Protein AF-A0A8H4VW15-F1 (afdb_monomer_lite)

Radius of gyration: 20.62 Å; chains: 1; bounding box: 74×39×42 Å

Sequence (199 aa):
MHEILRRSGGESPLHVFVVLRSYKAGEGYKEFVDLVLSKHWARVERLQLHFAGPIVQKEYRNHILSQLTRPAPSLCICHIEISPQLYPDLWQVTIGLSSPLFGNVTPNLRYLRCERLAIPTDATWLSGLTSFITTESTRFTGAVVETLTVLSNLPRLTYLELAHEMLVGDVVPEASGISSKSACGPPAQPRMSSAQRIC

Structure (mmCIF, N/CA/C/O backbone):
data_AF-A0A8H4VW15-F1
#
_entry.id   AF-A0A8H4VW15-F1
#
loop_
_atom_site.group_PDB
_atom_site.id
_atom_site.type_symbol
_atom_site.label_atom_id
_atom_site.label_alt_id
_atom_site.label_comp_id
_atom_site.label_asym_id
_atom_site.label_entity_id
_atom_site.label_seq_id
_atom_site.pdbx_PDB_ins_code
_atom_site.Cartn_x
_atom_site.Cartn_y
_atom_site.Cartn_z
_atom_site.occupancy
_atom_site.B_iso_or_equiv
_atom_site.auth_seq_id
_atom_site.auth_comp_id
_atom_site.auth_asym_id
_atom_site.auth_atom_id
_atom_site.pdbx_PDB_model_num
ATOM 1 N N . MET A 1 1 ? -17.510 6.177 -13.444 1.00 55.62 1 MET A N 1
ATOM 2 C CA . MET A 1 1 ? -16.963 6.358 -12.076 1.00 55.62 1 MET A CA 1
ATOM 3 C C . MET A 1 1 ? -17.643 7.501 -11.321 1.00 55.62 1 MET A C 1
ATOM 5 O O . MET A 1 1 ? -18.083 7.300 -10.196 1.00 55.62 1 MET A O 1
ATOM 9 N N . HIS A 1 2 ? -17.804 8.666 -11.956 1.00 45.34 2 HIS A N 1
ATOM 10 C CA . HIS A 1 2 ? -18.450 9.852 -11.377 1.00 45.34 2 HIS A CA 1
ATOM 11 C C . HIS A 1 2 ? -19.880 9.624 -10.837 1.00 45.34 2 HIS A C 1
ATOM 13 O O . HIS A 1 2 ? -20.278 10.238 -9.850 1.00 45.34 2 HIS A O 1
ATOM 19 N N . GLU A 1 3 ? -20.648 8.726 -11.461 1.00 43.12 3 GLU A N 1
ATOM 20 C CA . GLU A 1 3 ? -22.020 8.402 -11.049 1.00 43.12 3 GLU A CA 1
ATOM 21 C C . GLU A 1 3 ? -22.084 7.560 -9.762 1.00 43.12 3 GLU A C 1
ATOM 23 O O . GLU A 1 3 ? -22.922 7.817 -8.901 1.00 43.12 3 GLU A O 1
ATOM 28 N N . ILE A 1 4 ? -21.153 6.615 -9.582 1.00 53.34 4 ILE A N 1
ATOM 29 C CA . ILE A 1 4 ? -21.083 5.755 -8.387 1.00 53.34 4 ILE A CA 1
ATOM 30 C C . ILE A 1 4 ? -20.770 6.605 -7.146 1.00 53.34 4 ILE A C 1
ATOM 32 O O . ILE A 1 4 ? -21.417 6.454 -6.114 1.00 53.34 4 ILE A O 1
ATOM 36 N N . LEU A 1 5 ? -19.857 7.574 -7.278 1.00 55.78 5 LEU A N 1
ATOM 37 C CA . LEU A 1 5 ? -19.470 8.484 -6.193 1.00 55.78 5 LEU A CA 1
ATOM 38 C C . LEU A 1 5 ? -20.563 9.501 -5.824 1.00 55.78 5 LEU A C 1
ATOM 40 O O . LEU A 1 5 ? -20.615 9.965 -4.687 1.00 55.78 5 LEU A O 1
ATOM 44 N N . ARG A 1 6 ? -21.451 9.846 -6.768 1.00 54.62 6 ARG A N 1
ATOM 45 C CA . ARG A 1 6 ? -22.603 10.728 -6.513 1.00 54.62 6 ARG A CA 1
ATOM 46 C C . ARG A 1 6 ? -23.726 10.027 -5.750 1.00 54.62 6 ARG A C 1
ATOM 48 O O . ARG A 1 6 ? -24.401 10.679 -4.961 1.00 54.62 6 ARG A O 1
ATOM 55 N N . ARG A 1 7 ? -23.922 8.722 -5.963 1.00 52.31 7 ARG A N 1
ATOM 56 C CA . ARG A 1 7 ? -24.989 7.947 -5.304 1.00 52.31 7 ARG A CA 1
ATOM 57 C C . ARG A 1 7 ? -24.687 7.621 -3.837 1.00 52.31 7 ARG A C 1
ATOM 59 O O . ARG A 1 7 ? -25.615 7.454 -3.060 1.00 52.31 7 ARG A O 1
ATOM 66 N N . SER A 1 8 ? -23.416 7.584 -3.437 1.00 54.31 8 SER A N 1
ATOM 67 C CA . SER A 1 8 ? -22.974 7.198 -2.087 1.00 54.31 8 SER A CA 1
ATOM 68 C C . SER A 1 8 ? -22.930 8.342 -1.057 1.00 54.31 8 SER A C 1
ATOM 70 O O . SER A 1 8 ? -22.118 8.274 -0.141 1.00 54.31 8 SER A O 1
ATOM 72 N N . GLY A 1 9 ? -23.712 9.416 -1.233 1.00 52.34 9 GLY A N 1
ATOM 73 C CA . GLY A 1 9 ? -23.955 10.456 -0.217 1.00 52.34 9 GLY A CA 1
ATOM 74 C C . GLY A 1 9 ? -22.768 10.818 0.691 1.00 52.34 9 GLY A C 1
ATOM 75 O O . GLY A 1 9 ? -22.745 10.416 1.844 1.00 52.34 9 GLY A O 1
ATOM 76 N N . GLY A 1 10 ? -21.786 11.566 0.175 1.00 63.94 10 GLY A N 1
ATOM 77 C CA . GLY A 1 10 ? -20.836 12.392 0.949 1.00 63.94 10 GLY A CA 1
ATOM 78 C C . GLY A 1 10 ? -19.797 11.727 1.870 1.00 63.94 10 GLY A C 1
ATOM 79 O O . GLY A 1 10 ? -18.651 12.175 1.868 1.00 63.94 10 GLY A O 1
ATOM 80 N N . GLU A 1 11 ? -20.134 10.667 2.604 1.00 72.19 11 GLU A N 1
ATOM 81 C CA . GLU A 1 11 ? -19.353 10.215 3.771 1.00 72.19 11 GLU A CA 1
ATOM 82 C C . GLU A 1 11 ? -19.104 8.705 3.831 1.00 72.19 11 GLU A C 1
ATOM 84 O O . GLU A 1 11 ? -18.193 8.275 4.533 1.00 72.19 11 GLU A O 1
ATOM 89 N N . SER A 1 12 ? -19.826 7.884 3.060 1.00 83.25 12 SER A N 1
ATOM 90 C CA . SER A 1 12 ? -19.640 6.428 3.114 1.00 83.25 12 SER A CA 1
ATOM 91 C C . SER A 1 12 ? -18.208 6.002 2.742 1.00 83.25 12 SER A C 1
ATOM 93 O O . SER A 1 12 ? -17.598 6.637 1.868 1.00 83.25 12 SER A O 1
ATOM 95 N N . PRO A 1 13 ? -17.674 4.927 3.350 1.00 85.69 13 PRO A N 1
ATOM 96 C CA . PRO A 1 13 ? -16.386 4.363 2.963 1.00 85.69 13 PRO A CA 1
ATOM 97 C C . PRO A 1 13 ? -16.344 3.996 1.480 1.00 85.69 13 PRO A C 1
ATOM 99 O O . PRO A 1 13 ? -17.345 3.571 0.896 1.00 85.69 13 PRO A O 1
ATOM 102 N N . LEU A 1 14 ? -15.178 4.169 0.859 1.00 86.44 14 LEU A N 1
ATOM 103 C CA . LEU A 1 14 ? -14.968 3.840 -0.546 1.00 86.44 14 LEU A CA 1
ATOM 104 C C . LEU A 1 14 ? -14.160 2.555 -0.690 1.00 86.44 14 LEU A C 1
ATOM 106 O O . LEU A 1 14 ? -13.057 2.422 -0.154 1.00 86.44 14 LEU A O 1
ATOM 110 N N . HIS A 1 15 ? -14.706 1.627 -1.472 1.00 87.88 15 HIS A N 1
ATOM 111 C CA . HIS A 1 15 ? -14.012 0.427 -1.919 1.00 87.88 15 HIS A CA 1
ATOM 112 C C . HIS A 1 15 ? -13.626 0.614 -3.382 1.00 87.88 15 HIS A C 1
ATOM 114 O O . HIS A 1 15 ? -14.482 0.760 -4.254 1.00 87.88 15 HIS A O 1
ATOM 120 N N . VAL A 1 16 ? -12.325 0.644 -3.638 1.00 85.62 16 VAL A N 1
ATOM 121 C CA . VAL A 1 16 ? -11.748 1.035 -4.917 1.00 85.62 16 VAL A CA 1
ATOM 122 C C . VAL A 1 16 ? -10.977 -0.146 -5.487 1.00 85.62 16 VAL A C 1
ATOM 124 O O . VAL A 1 16 ? -9.958 -0.560 -4.938 1.00 85.62 16 VAL A O 1
ATOM 127 N N . PHE A 1 17 ? -11.460 -0.664 -6.612 1.00 84.56 17 PHE A N 1
ATOM 128 C CA . PHE A 1 17 ? -10.748 -1.632 -7.439 1.00 84.56 17 PHE A CA 1
ATOM 129 C C . PHE A 1 17 ? -10.483 -1.007 -8.801 1.00 84.56 17 PHE A C 1
ATOM 131 O O . PHE A 1 17 ? -11.426 -0.627 -9.501 1.00 84.56 17 PHE A O 1
ATOM 138 N N . VAL A 1 18 ? -9.210 -0.880 -9.168 1.00 81.12 18 VAL A N 1
ATOM 139 C CA . VAL A 1 18 ? -8.806 -0.289 -10.441 1.00 81.12 18 VAL A CA 1
ATOM 140 C C . VAL A 1 18 ? -7.723 -1.128 -11.096 1.00 81.12 18 VAL A C 1
ATOM 142 O O . VAL A 1 18 ? -6.661 -1.374 -10.528 1.00 81.12 18 VAL A O 1
ATOM 145 N N . VAL A 1 19 ? -7.995 -1.503 -12.345 1.00 80.62 19 VAL A N 1
ATOM 146 C CA . VAL A 1 19 ? -7.029 -2.136 -13.242 1.00 80.62 19 VAL A CA 1
ATOM 147 C C . VAL A 1 19 ? -6.596 -1.105 -14.273 1.00 80.62 19 VAL A C 1
ATOM 149 O O . VAL A 1 19 ? -7.384 -0.673 -15.115 1.00 80.62 19 VAL A O 1
ATOM 152 N N . LEU A 1 20 ? -5.333 -0.708 -14.210 1.00 73.88 20 LEU A N 1
ATOM 153 C CA . LEU A 1 20 ? -4.721 0.263 -15.104 1.00 73.88 20 LEU A CA 1
ATOM 154 C C . LEU A 1 20 ? -4.008 -0.483 -16.224 1.00 73.88 20 LEU A C 1
ATOM 156 O O . LEU A 1 20 ? -2.959 -1.084 -16.004 1.00 73.88 20 LEU A O 1
ATOM 160 N N . ARG A 1 21 ? -4.583 -0.447 -17.432 1.00 72.12 21 ARG A N 1
ATOM 161 C CA . ARG A 1 21 ? -4.003 -1.083 -18.623 1.00 72.12 21 ARG A CA 1
ATOM 162 C C . ARG A 1 21 ? -3.304 -0.061 -19.518 1.00 72.12 21 ARG A C 1
ATOM 164 O O . ARG A 1 21 ? -3.867 0.975 -19.854 1.00 72.12 21 ARG A O 1
ATOM 171 N N . SER A 1 22 ? -2.088 -0.393 -19.939 1.00 62.12 22 SER A N 1
ATOM 172 C CA . SER A 1 22 ? -1.128 0.493 -20.618 1.00 62.12 22 SER A CA 1
ATOM 173 C C . SER A 1 22 ? -1.505 1.004 -22.022 1.00 62.12 22 SER A C 1
ATOM 175 O O . SER A 1 22 ? -0.843 1.917 -22.508 1.00 62.12 22 SER A O 1
ATOM 177 N N . TYR A 1 23 ? -2.518 0.470 -22.710 1.00 53.84 23 TYR A N 1
ATOM 178 C CA . TYR A 1 23 ? -2.586 0.673 -24.167 1.00 53.84 23 TYR A CA 1
ATOM 179 C C . TYR A 1 23 ? -2.972 2.090 -24.615 1.00 53.84 23 TYR A C 1
ATOM 181 O O . TYR A 1 23 ? -2.483 2.528 -25.651 1.00 53.84 23 TYR A O 1
ATOM 189 N N . LYS A 1 24 ? -3.775 2.824 -23.833 1.00 57.78 24 LYS A N 1
ATOM 190 C CA . LYS A 1 24 ? -4.013 4.273 -23.962 1.00 57.78 24 LYS A CA 1
ATOM 191 C C . LYS A 1 24 ? -4.540 4.771 -22.623 1.00 57.78 24 LYS A C 1
ATOM 193 O O . LYS A 1 24 ? -5.709 4.551 -22.314 1.00 57.78 24 LYS A O 1
ATOM 198 N N . ALA A 1 25 ? -3.706 5.413 -21.813 1.00 57.84 25 ALA A N 1
ATOM 199 C CA . ALA A 1 25 ? -4.214 6.138 -20.655 1.00 57.84 25 ALA A CA 1
ATOM 200 C C . ALA A 1 25 ? -5.043 7.327 -21.166 1.00 57.84 25 ALA A C 1
ATOM 202 O O . ALA A 1 25 ? -4.514 8.379 -21.507 1.00 57.84 25 ALA A O 1
ATOM 203 N N . GLY A 1 26 ? -6.345 7.111 -21.330 1.00 66.50 26 GLY A N 1
ATOM 204 C CA . GLY A 1 26 ? -7.289 8.175 -21.643 1.00 66.50 26 GLY A CA 1
ATOM 205 C C . GLY A 1 26 ? -7.558 9.056 -20.423 1.00 66.50 26 GLY A C 1
ATOM 206 O O . GLY A 1 26 ? -7.094 8.773 -19.316 1.00 66.50 26 GLY A O 1
ATOM 207 N N . GLU A 1 27 ? -8.380 10.085 -20.620 1.00 73.81 27 GLU A N 1
ATOM 208 C CA . GLU A 1 27 ? -8.879 10.993 -19.573 1.00 73.81 27 GLU A CA 1
ATOM 209 C C . GLU A 1 27 ? -9.367 10.259 -18.307 1.00 73.81 27 GLU A C 1
ATOM 211 O O . GLU A 1 27 ? -9.138 10.727 -17.196 1.00 73.81 27 GLU A O 1
ATOM 216 N N . GLY A 1 28 ? -9.916 9.044 -18.442 1.00 76.44 28 GLY A N 1
ATOM 217 C CA . GLY A 1 28 ? -10.387 8.237 -17.310 1.00 76.44 28 GLY A CA 1
ATOM 218 C C . GLY A 1 28 ? -9.325 7.911 -16.248 1.00 76.44 28 GLY A C 1
ATOM 219 O O . GLY A 1 28 ? -9.669 7.762 -15.077 1.00 76.44 28 GLY A O 1
ATOM 220 N N . TYR A 1 29 ? -8.038 7.839 -16.610 1.00 80.44 29 TYR A N 1
ATOM 221 C CA . TYR A 1 29 ? -6.959 7.707 -15.623 1.00 80.44 29 TYR A CA 1
ATOM 222 C C . TYR A 1 29 ? -6.815 8.983 -14.784 1.00 80.44 29 TYR A C 1
ATOM 224 O O . TYR A 1 29 ? -6.729 8.907 -13.558 1.00 80.44 29 TYR A O 1
ATOM 232 N N . LYS A 1 30 ? -6.776 10.150 -15.441 1.00 80.94 30 LYS A N 1
ATOM 233 C CA . LYS A 1 30 ? -6.609 11.435 -14.753 1.00 80.94 30 LYS A CA 1
ATOM 234 C C . LYS A 1 30 ? -7.799 11.678 -13.843 1.00 80.94 30 LYS A C 1
ATOM 236 O O . LYS A 1 30 ? -7.610 11.927 -12.662 1.00 80.94 30 LYS A O 1
ATOM 241 N N . GLU A 1 31 ? -9.007 11.442 -14.352 1.00 82.88 31 GLU A N 1
ATOM 242 C CA . GLU A 1 31 ? -10.223 11.481 -13.545 1.00 82.88 31 GLU A CA 1
ATOM 243 C C . GLU A 1 31 ? -10.144 10.544 -12.337 1.00 82.88 31 GLU A C 1
ATOM 245 O O . GLU A 1 31 ? -10.575 10.920 -11.251 1.00 82.88 31 GLU A O 1
ATOM 250 N N . PHE A 1 32 ? -9.586 9.337 -12.484 1.00 85.75 32 PHE A N 1
ATOM 251 C CA . PHE A 1 32 ? -9.408 8.438 -11.347 1.00 85.75 32 PHE A CA 1
ATOM 252 C C . PHE A 1 32 ? -8.490 9.025 -10.277 1.00 85.75 32 PHE A C 1
ATOM 254 O O . PHE A 1 32 ? -8.858 9.068 -9.100 1.00 85.75 32 PHE A O 1
ATOM 261 N N . VAL A 1 33 ? -7.310 9.490 -10.676 1.00 85.25 33 VAL A N 1
ATOM 262 C CA . VAL A 1 33 ? -6.331 10.031 -9.732 1.00 85.25 33 VAL A CA 1
ATOM 263 C C . VAL A 1 33 ? -6.832 11.326 -9.097 1.00 85.25 33 VAL A C 1
ATOM 265 O O . VAL A 1 33 ? -6.771 11.474 -7.877 1.00 85.25 33 VAL A O 1
ATOM 268 N N . ASP A 1 34 ? -7.403 12.229 -9.885 1.00 86.19 34 ASP A N 1
ATOM 269 C CA . ASP A 1 34 ? -7.876 13.531 -9.417 1.00 86.19 34 ASP A CA 1
ATOM 270 C C . ASP A 1 34 ? -9.119 13.387 -8.528 1.00 86.19 34 ASP A C 1
ATOM 272 O O . ASP A 1 34 ? -9.246 14.035 -7.485 1.00 86.19 34 ASP A O 1
ATOM 276 N N . LEU A 1 35 ? -10.042 12.492 -8.883 1.00 86.50 35 LEU A N 1
ATOM 277 C CA . LEU A 1 35 ? -11.280 12.334 -8.132 1.00 86.50 35 LEU A CA 1
ATOM 278 C C . LEU A 1 35 ? -11.111 11.402 -6.932 1.00 86.50 35 LEU A C 1
ATOM 280 O O . LEU A 1 35 ? -11.482 11.759 -5.818 1.00 86.50 35 LEU A O 1
ATOM 284 N N . VAL A 1 36 ? -10.570 10.200 -7.120 1.00 87.56 36 VAL A N 1
ATOM 285 C CA . VAL A 1 36 ? -10.528 9.201 -6.042 1.00 87.56 36 VAL A CA 1
ATOM 286 C C . VAL A 1 36 ? -9.290 9.382 -5.182 1.00 87.56 36 VAL A C 1
ATOM 288 O O . VAL A 1 36 ? -9.426 9.583 -3.976 1.00 87.56 36 VAL A O 1
ATOM 291 N N . LEU A 1 37 ? -8.100 9.354 -5.786 1.00 87.38 37 LEU A N 1
ATOM 292 C CA . LEU A 1 37 ? -6.846 9.394 -5.027 1.00 87.38 37 LEU A CA 1
ATOM 293 C C . LEU A 1 37 ? -6.483 10.790 -4.512 1.00 87.38 37 LEU A C 1
ATOM 295 O O . LEU A 1 37 ? -5.703 10.892 -3.573 1.00 87.38 37 LEU A O 1
ATOM 299 N N . SER A 1 38 ? -7.046 11.857 -5.084 1.00 87.56 38 SER A N 1
ATOM 300 C CA . SER A 1 38 ? -6.774 13.222 -4.622 1.00 87.56 38 SER A CA 1
ATOM 301 C C . SER A 1 38 ? -7.916 13.784 -3.781 1.00 87.56 38 SER A C 1
ATOM 303 O O . SER A 1 38 ? -7.674 14.258 -2.673 1.00 87.56 38 SER A O 1
ATOM 305 N N . LYS A 1 39 ? -9.166 13.727 -4.264 1.00 89.69 39 LYS A N 1
ATOM 306 C CA . LYS A 1 39 ? -10.312 14.339 -3.565 1.00 89.69 39 LYS A CA 1
ATOM 307 C C . LYS A 1 39 ? -10.950 13.440 -2.504 1.00 89.69 39 LYS A C 1
ATOM 309 O O . LYS A 1 39 ? -11.458 13.953 -1.510 1.00 89.69 39 LYS A O 1
ATOM 314 N N . HIS A 1 40 ? -10.939 12.121 -2.690 1.00 90.62 40 HIS A N 1
ATOM 315 C CA . HIS A 1 40 ? -11.637 11.188 -1.797 1.00 90.62 40 HIS A CA 1
ATOM 316 C C . HIS A 1 40 ? -10.718 10.243 -1.014 1.00 90.62 40 HIS A C 1
ATOM 318 O O . HIS A 1 40 ? -11.212 9.351 -0.327 1.00 90.62 40 HIS A O 1
ATOM 324 N N . TRP A 1 41 ? -9.404 10.473 -1.050 1.00 91.94 41 TRP A N 1
ATOM 325 C CA . TRP A 1 41 ? -8.390 9.604 -0.450 1.00 91.94 41 TRP A CA 1
ATOM 326 C C . TRP A 1 41 ? -8.646 9.252 1.012 1.00 91.94 41 TRP A C 1
ATOM 328 O O . TRP A 1 41 ? -8.598 8.086 1.392 1.00 91.94 41 TRP A O 1
ATOM 338 N N . ALA A 1 42 ? -9.014 10.251 1.816 1.00 92.06 42 ALA A N 1
ATOM 339 C CA . ALA A 1 42 ? -9.256 10.075 3.243 1.00 92.06 42 ALA A CA 1
ATOM 340 C C . ALA A 1 42 ? -10.393 9.090 3.565 1.00 92.06 42 ALA A C 1
ATOM 342 O O . ALA A 1 42 ? -10.450 8.611 4.687 1.00 92.06 42 ALA A O 1
ATOM 343 N N . ARG A 1 43 ? -11.276 8.786 2.602 1.00 92.19 43 ARG A N 1
ATOM 344 C CA . ARG A 1 43 ? -12.417 7.865 2.748 1.00 92.19 43 ARG A CA 1
ATOM 345 C C . ARG A 1 43 ? -12.172 6.489 2.127 1.00 92.19 43 ARG A C 1
ATOM 347 O O . ARG A 1 43 ? -13.051 5.631 2.200 1.00 92.19 43 ARG A O 1
ATOM 354 N N . VAL A 1 44 ? -11.037 6.282 1.460 1.00 93.00 44 VAL A N 1
ATOM 355 C CA . VAL A 1 44 ? -10.722 4.997 0.829 1.00 93.00 44 VAL A CA 1
ATOM 356 C C . VAL A 1 44 ? -10.394 3.987 1.919 1.00 93.00 44 VAL A C 1
ATOM 358 O O . VAL A 1 44 ? -9.400 4.127 2.621 1.00 93.00 44 VAL A O 1
ATOM 361 N N . GLU A 1 45 ? -11.237 2.966 2.050 1.00 95.12 45 GLU A N 1
ATOM 362 C CA . GLU A 1 45 ? -11.059 1.880 3.018 1.00 95.12 45 GLU A CA 1
ATOM 363 C C . GLU A 1 45 ? -10.348 0.684 2.386 1.00 95.12 45 GLU A C 1
ATOM 365 O O . GLU A 1 45 ? -9.525 0.012 3.013 1.00 95.12 45 GLU A O 1
ATOM 370 N N . ARG A 1 46 ? -10.649 0.421 1.113 1.00 94.88 46 ARG A N 1
ATOM 371 C CA . ARG A 1 46 ? -10.062 -0.682 0.356 1.00 94.88 46 ARG A CA 1
ATOM 372 C C . ARG A 1 46 ? -9.525 -0.150 -0.951 1.00 94.88 46 ARG A C 1
ATOM 374 O O . ARG A 1 46 ? -10.287 0.409 -1.738 1.00 94.88 46 ARG A O 1
ATOM 381 N N . LEU A 1 47 ? -8.238 -0.354 -1.178 1.00 93.88 47 LEU A N 1
ATOM 382 C CA . LEU A 1 47 ? -7.569 0.014 -2.409 1.00 93.88 47 LEU A CA 1
ATOM 383 C C . LEU A 1 47 ? -6.964 -1.229 -3.044 1.00 93.88 47 LEU A C 1
ATOM 385 O O . LEU A 1 47 ? -6.155 -1.917 -2.429 1.00 93.88 47 LEU A O 1
ATOM 389 N N . GLN A 1 48 ? -7.336 -1.489 -4.289 1.00 92.00 48 GLN A N 1
ATOM 390 C CA . GLN A 1 48 ? -6.706 -2.496 -5.124 1.00 92.00 48 GLN A CA 1
ATOM 391 C C . GLN A 1 48 ? -6.278 -1.833 -6.431 1.00 92.00 48 GLN A C 1
ATOM 393 O O . GLN A 1 48 ? -7.119 -1.383 -7.212 1.00 92.00 48 GLN A O 1
ATOM 398 N N . LEU A 1 49 ? -4.966 -1.735 -6.626 1.00 88.44 49 LEU A N 1
ATOM 399 C CA . LEU A 1 49 ? -4.333 -1.171 -7.807 1.00 88.44 49 LEU A CA 1
ATOM 400 C C . LEU A 1 49 ? -3.604 -2.278 -8.549 1.00 88.44 49 LEU A C 1
ATOM 402 O O . LEU A 1 49 ? -2.675 -2.880 -8.016 1.00 88.44 49 LEU A O 1
ATOM 406 N N . HIS A 1 50 ? -4.010 -2.501 -9.792 1.00 86.00 50 HIS A N 1
ATOM 407 C CA . HIS A 1 50 ? -3.348 -3.443 -10.679 1.00 86.00 50 HIS A CA 1
ATOM 408 C C . HIS A 1 50 ? -2.772 -2.705 -11.877 1.00 86.00 50 HIS A C 1
ATOM 410 O O . HIS A 1 50 ? -3.515 -2.176 -12.706 1.00 86.00 50 HIS A O 1
ATOM 416 N N . PHE A 1 51 ? -1.450 -2.643 -11.964 1.00 80.44 51 PHE A N 1
ATOM 417 C CA . PHE A 1 51 ? -0.742 -2.045 -13.087 1.00 80.44 51 PHE A CA 1
ATOM 418 C C . PHE A 1 51 ? -0.435 -3.139 -14.105 1.00 80.44 51 PHE A C 1
ATOM 420 O O . PHE A 1 51 ? 0.408 -3.998 -13.869 1.00 80.44 51 PHE A O 1
ATOM 427 N N . ALA A 1 52 ? -1.127 -3.112 -15.241 1.00 77.19 52 ALA A N 1
ATOM 428 C CA . ALA A 1 52 ? -0.991 -4.111 -16.288 1.00 77.19 52 ALA A CA 1
ATOM 429 C C . ALA A 1 52 ? -0.483 -3.481 -17.594 1.00 77.19 52 ALA A C 1
ATOM 431 O O . ALA A 1 52 ? -1.122 -2.618 -18.206 1.00 77.19 52 ALA A O 1
ATOM 432 N N . GLY A 1 53 ? 0.651 -3.981 -18.073 1.00 70.69 53 GLY A N 1
ATOM 433 C CA . GLY A 1 53 ? 1.168 -3.683 -19.403 1.00 70.69 53 GLY A CA 1
ATOM 434 C C . GLY A 1 53 ? 2.377 -2.743 -19.430 1.00 70.69 53 GLY A C 1
ATOM 435 O O . GLY A 1 53 ? 2.801 -2.212 -18.407 1.00 70.69 53 GLY A O 1
ATOM 436 N N . PRO A 1 54 ? 2.957 -2.570 -20.625 1.00 59.38 54 PRO A N 1
ATOM 437 C CA . PRO A 1 54 ? 4.371 -2.239 -20.790 1.00 59.38 54 PRO A CA 1
ATOM 438 C C . PRO A 1 54 ? 4.736 -0.790 -20.475 1.00 59.38 54 PRO A C 1
ATOM 440 O O . PRO A 1 54 ? 5.891 -0.478 -20.207 1.00 59.38 54 PRO A O 1
ATOM 443 N N . ILE A 1 55 ? 3.756 0.105 -20.541 1.00 58.34 55 ILE A N 1
ATOM 444 C CA . ILE A 1 55 ? 3.933 1.543 -20.403 1.00 58.34 55 ILE A CA 1
ATOM 445 C C . ILE A 1 55 ? 2.697 2.079 -19.683 1.00 58.34 55 ILE A C 1
ATOM 447 O O . ILE A 1 55 ? 1.884 2.816 -20.243 1.00 58.34 55 ILE A O 1
ATOM 451 N N . VAL A 1 56 ? 2.524 1.742 -18.405 1.00 60.91 56 VAL A N 1
ATOM 452 C CA . VAL A 1 56 ? 1.966 2.789 -17.543 1.00 60.91 56 VAL A CA 1
ATOM 453 C C . VAL A 1 56 ? 3.032 3.872 -17.589 1.00 60.91 56 VAL A C 1
ATOM 455 O O . VAL A 1 56 ? 4.115 3.664 -17.043 1.00 60.91 56 VAL A O 1
ATOM 458 N N . GLN A 1 57 ? 2.794 4.941 -18.365 1.00 65.56 57 GLN A N 1
ATOM 459 C CA . GLN A 1 57 ? 3.800 5.986 -18.559 1.00 65.56 57 GLN A CA 1
ATOM 460 C C . GLN A 1 57 ? 4.374 6.341 -17.192 1.00 65.56 57 GLN A C 1
ATOM 462 O O . GLN A 1 57 ? 3.629 6.468 -16.217 1.00 65.56 57 GLN A O 1
ATOM 467 N N . LYS A 1 58 ? 5.703 6.441 -17.112 1.00 72.25 58 LYS A N 1
ATOM 468 C CA . LYS A 1 58 ? 6.434 6.729 -15.871 1.00 72.25 58 LYS A CA 1
ATOM 469 C C . LYS A 1 58 ? 5.772 7.864 -15.082 1.00 72.25 58 LYS A C 1
ATOM 471 O O . LYS A 1 58 ? 5.693 7.794 -13.862 1.00 72.25 58 LYS A O 1
ATOM 476 N N . GLU A 1 59 ? 5.241 8.853 -15.792 1.00 72.94 59 GLU A N 1
ATOM 477 C CA . GLU A 1 59 ? 4.455 9.971 -15.270 1.00 72.94 59 GLU A CA 1
ATOM 478 C C . GLU A 1 59 ? 3.192 9.537 -14.513 1.00 72.94 59 GLU A C 1
ATOM 480 O O . GLU A 1 59 ? 2.992 9.969 -13.383 1.00 72.94 59 GLU A O 1
ATOM 485 N N . TYR A 1 60 ? 2.371 8.643 -15.069 1.00 76.94 60 TYR A N 1
ATOM 486 C CA . TYR A 1 60 ? 1.177 8.115 -14.400 1.00 76.94 60 TYR A CA 1
ATOM 487 C C . TYR A 1 60 ? 1.527 7.297 -13.168 1.00 76.94 60 TYR A C 1
ATOM 489 O O . TYR A 1 60 ? 0.953 7.475 -12.096 1.00 76.94 60 TYR A O 1
ATOM 497 N N . ARG A 1 61 ? 2.525 6.424 -13.300 1.00 76.44 61 ARG A N 1
ATOM 498 C CA . ARG A 1 61 ? 3.019 5.655 -12.163 1.00 76.44 61 ARG A CA 1
ATOM 499 C C . ARG A 1 61 ? 3.443 6.607 -11.045 1.00 76.44 61 ARG A C 1
ATOM 501 O O . ARG A 1 61 ? 2.951 6.496 -9.931 1.00 76.44 61 ARG A O 1
ATOM 508 N N . ASN A 1 62 ? 4.285 7.587 -11.359 1.00 78.75 62 ASN A N 1
ATOM 509 C CA . ASN A 1 62 ? 4.761 8.572 -10.392 1.00 78.75 62 ASN A CA 1
ATOM 510 C C . ASN A 1 62 ? 3.622 9.416 -9.805 1.00 78.75 62 ASN A C 1
ATOM 512 O O . ASN A 1 62 ? 3.670 9.731 -8.621 1.00 78.75 62 ASN A O 1
ATOM 516 N N . HIS A 1 63 ? 2.598 9.747 -10.594 1.00 84.00 63 HIS A N 1
ATOM 517 C CA . HIS A 1 63 ? 1.450 10.507 -10.113 1.00 84.00 63 HIS A CA 1
ATOM 518 C C . HIS A 1 63 ? 0.580 9.684 -9.148 1.00 84.00 63 HIS A C 1
ATOM 520 O O . HIS A 1 63 ? 0.203 10.192 -8.101 1.00 84.00 63 HIS A O 1
ATOM 526 N N . ILE A 1 64 ? 0.313 8.401 -9.409 1.00 84.31 64 ILE A N 1
ATOM 527 C CA . ILE A 1 64 ? -0.368 7.558 -8.408 1.00 84.31 64 ILE A CA 1
ATOM 528 C C . ILE A 1 64 ? 0.479 7.433 -7.148 1.00 84.31 64 ILE A C 1
ATOM 530 O O . ILE A 1 64 ? -0.024 7.613 -6.043 1.00 84.31 64 ILE A O 1
ATOM 534 N N . LEU A 1 65 ? 1.768 7.144 -7.309 1.00 83.12 65 LEU A N 1
ATOM 535 C CA . LEU A 1 65 ? 2.673 6.962 -6.180 1.00 83.12 65 LEU A CA 1
ATOM 536 C C . LEU A 1 65 ? 2.773 8.225 -5.321 1.00 83.12 65 LEU A C 1
ATOM 538 O O . LEU A 1 65 ? 2.814 8.109 -4.102 1.00 83.12 65 LEU A O 1
ATOM 542 N N . SER A 1 66 ? 2.748 9.417 -5.924 1.00 85.50 66 SER A N 1
ATOM 543 C CA . SER A 1 66 ? 2.732 10.673 -5.170 1.00 85.50 66 SER A CA 1
ATOM 544 C C . SER A 1 66 ? 1.422 10.900 -4.414 1.00 85.50 66 SER A C 1
ATOM 546 O O . SER A 1 66 ? 1.433 11.567 -3.385 1.00 85.50 66 SER A O 1
ATOM 548 N N . GLN A 1 67 ? 0.299 10.324 -4.857 1.00 88.00 67 GLN A N 1
ATOM 549 C CA . GLN A 1 67 ? -0.921 10.312 -4.045 1.00 88.00 67 GLN A CA 1
ATOM 550 C C . GLN A 1 67 ? -0.825 9.300 -2.899 1.00 88.00 67 GLN A C 1
ATOM 552 O O . GLN A 1 67 ? -1.295 9.575 -1.796 1.00 88.00 67 GLN A O 1
ATOM 557 N N . LEU A 1 68 ? -0.167 8.156 -3.118 1.00 88.69 68 LEU A N 1
ATOM 558 C CA . LEU A 1 68 ? 0.014 7.132 -2.086 1.00 88.69 68 LEU A CA 1
ATOM 559 C C . LEU A 1 68 ? 0.911 7.578 -0.927 1.00 88.69 68 LEU A C 1
ATOM 561 O O . LEU A 1 68 ? 0.894 6.920 0.105 1.00 88.69 68 LEU A O 1
ATOM 565 N N . THR A 1 69 ? 1.668 8.673 -1.041 1.00 90.06 69 THR A N 1
ATOM 566 C CA . THR A 1 69 ? 2.449 9.237 0.078 1.00 90.06 69 THR A CA 1
ATOM 567 C C . THR A 1 69 ? 1.618 10.130 1.004 1.00 90.06 69 THR A C 1
ATOM 569 O O . THR A 1 69 ? 2.131 10.622 2.007 1.00 90.06 69 THR A O 1
ATOM 572 N N . ARG A 1 70 ? 0.333 10.353 0.704 1.00 92.12 70 ARG A N 1
ATOM 573 C CA . ARG A 1 70 ? -0.569 11.172 1.528 1.00 92.12 70 ARG A CA 1
ATOM 574 C C . ARG A 1 70 ? -1.194 10.334 2.655 1.00 92.12 70 ARG A C 1
ATOM 576 O O . ARG A 1 70 ? -1.459 9.150 2.436 1.00 92.12 70 ARG A O 1
ATOM 583 N N . PRO A 1 71 ? -1.509 10.935 3.820 1.00 94.25 71 PRO A N 1
ATOM 584 C CA . PRO A 1 71 ? -2.248 10.281 4.904 1.00 94.25 71 PRO A CA 1
ATOM 585 C C . PRO A 1 71 ? -3.500 9.548 4.420 1.00 94.25 71 PRO A C 1
ATOM 587 O O . PRO A 1 71 ? -4.335 10.152 3.748 1.00 94.25 71 PRO A O 1
ATOM 590 N N . ALA A 1 72 ? -3.652 8.275 4.787 1.00 94.31 72 ALA A N 1
ATOM 591 C CA . ALA A 1 72 ? -4.792 7.438 4.404 1.00 94.31 72 ALA A CA 1
ATOM 592 C C . ALA A 1 72 ? -5.522 6.915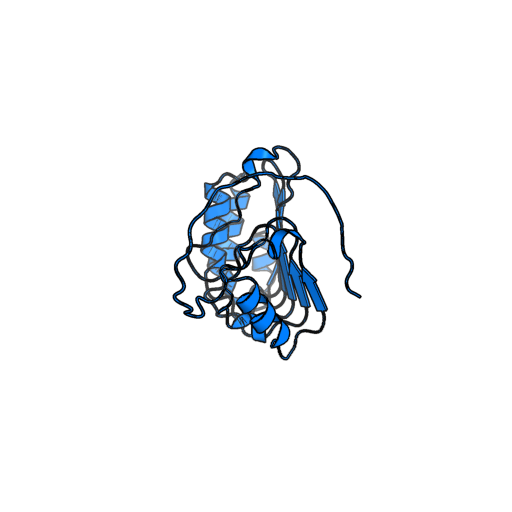 5.659 1.00 94.31 72 ALA A C 1
ATOM 594 O O . ALA A 1 72 ? -5.490 5.721 5.960 1.00 94.31 72 ALA A O 1
ATOM 595 N N . PRO A 1 73 ? -6.174 7.799 6.439 1.00 94.75 73 PRO A N 1
ATOM 596 C CA . PRO A 1 73 ? -6.672 7.471 7.776 1.00 94.75 73 PRO A CA 1
ATOM 597 C C . PRO A 1 73 ? -7.702 6.334 7.803 1.00 94.75 73 PRO A C 1
ATOM 599 O O . PRO A 1 73 ? -7.740 5.570 8.767 1.00 94.75 73 PRO A O 1
ATOM 602 N N . SER A 1 74 ? -8.515 6.188 6.755 1.00 95.38 74 SER A N 1
ATOM 603 C CA . SER A 1 74 ? -9.536 5.136 6.660 1.00 95.38 74 SER A CA 1
ATOM 604 C C . SER A 1 74 ? -9.059 3.847 5.993 1.00 95.38 74 SER A C 1
ATOM 606 O O . SER A 1 74 ? -9.811 2.879 5.993 1.00 95.38 74 SER A O 1
ATOM 608 N N . LEU A 1 75 ? -7.847 3.801 5.434 1.00 96.62 75 LEU A N 1
ATOM 609 C CA . LEU A 1 75 ? -7.392 2.655 4.649 1.00 96.62 75 LEU A CA 1
ATOM 610 C C . LEU A 1 75 ? -7.169 1.431 5.545 1.00 96.62 75 LEU A C 1
ATOM 612 O O . LEU A 1 75 ? -6.338 1.459 6.450 1.00 96.62 75 LEU A O 1
ATOM 616 N N . CYS A 1 76 ? -7.888 0.349 5.253 1.00 96.62 76 CYS A N 1
ATOM 617 C CA . CYS A 1 76 ? -7.842 -0.925 5.973 1.00 96.62 76 CYS A CA 1
ATOM 618 C C . CYS A 1 76 ? -7.153 -2.028 5.164 1.00 96.62 76 CYS A C 1
ATOM 620 O O . CYS A 1 76 ? -6.433 -2.861 5.723 1.00 96.62 76 CYS A O 1
ATOM 622 N N . ILE A 1 77 ? -7.386 -2.041 3.848 1.00 96.25 77 ILE A N 1
ATOM 623 C CA . ILE A 1 77 ? -6.883 -3.057 2.920 1.00 96.25 77 ILE A CA 1
ATOM 624 C C . ILE A 1 77 ? -6.217 -2.352 1.747 1.00 96.25 77 ILE A C 1
ATOM 626 O O . ILE A 1 77 ? -6.863 -1.579 1.039 1.00 96.25 77 ILE A O 1
ATOM 630 N N . CYS A 1 78 ? -4.948 -2.668 1.506 1.00 95.38 78 CYS A N 1
ATOM 631 C CA . CYS A 1 78 ? -4.228 -2.198 0.335 1.00 95.38 78 CYS A CA 1
ATOM 632 C C . CYS A 1 78 ? -3.622 -3.373 -0.432 1.00 95.38 78 CYS A C 1
ATOM 634 O O . CYS A 1 78 ? -2.912 -4.200 0.139 1.00 95.38 78 CYS A O 1
ATOM 636 N N . HIS A 1 79 ? -3.912 -3.437 -1.726 1.00 94.00 79 HIS A N 1
ATOM 637 C CA . HIS A 1 79 ? -3.310 -4.367 -2.664 1.00 94.00 79 HIS A CA 1
ATOM 638 C C . HIS A 1 79 ? -2.729 -3.573 -3.835 1.00 94.00 79 HIS A C 1
ATOM 640 O O . HIS A 1 79 ? -3.460 -2.870 -4.531 1.00 94.00 79 HIS A O 1
ATOM 646 N N . ILE A 1 80 ? -1.421 -3.671 -4.038 1.00 90.06 80 ILE A N 1
ATOM 647 C CA . ILE A 1 80 ? -0.709 -3.040 -5.148 1.00 90.06 80 ILE A CA 1
ATOM 648 C C . ILE A 1 80 ? 0.032 -4.138 -5.908 1.00 90.06 80 ILE A C 1
ATOM 650 O O . ILE A 1 80 ? 0.974 -4.718 -5.379 1.00 90.06 80 ILE A O 1
ATOM 654 N N . GLU A 1 81 ? -0.399 -4.411 -7.133 1.00 86.62 81 GLU A N 1
ATOM 655 C CA . GLU A 1 81 ? 0.173 -5.442 -8.004 1.00 86.62 81 GLU A CA 1
ATOM 656 C C . GLU A 1 81 ? 0.651 -4.812 -9.313 1.00 86.62 81 GLU A C 1
ATOM 658 O O . GLU A 1 81 ? -0.029 -3.955 -9.890 1.00 86.62 81 GLU A O 1
ATOM 663 N N . ILE A 1 82 ? 1.821 -5.230 -9.792 1.00 80.81 82 ILE A N 1
ATOM 664 C CA . ILE A 1 82 ? 2.495 -4.656 -10.953 1.00 80.81 82 ILE A CA 1
ATOM 665 C C . ILE A 1 82 ? 2.866 -5.792 -11.913 1.00 80.81 82 ILE A C 1
ATOM 667 O O . ILE A 1 82 ? 3.972 -6.308 -11.900 1.00 80.81 82 ILE A O 1
ATOM 671 N N . SER A 1 83 ? 1.946 -6.164 -12.806 1.00 76.38 83 SER A N 1
ATOM 672 C CA . SER A 1 83 ? 2.138 -7.329 -13.672 1.00 76.38 83 SER A CA 1
ATOM 673 C C . SER A 1 83 ? 3.266 -7.145 -14.707 1.00 76.38 83 SER A C 1
ATOM 675 O O . SER A 1 83 ? 3.162 -6.268 -15.573 1.00 76.38 83 SER A O 1
ATOM 677 N N . PRO A 1 84 ? 4.266 -8.046 -14.743 1.00 62.44 84 PRO A N 1
ATOM 678 C CA . PRO A 1 84 ? 5.503 -7.878 -15.518 1.00 62.44 84 PRO A CA 1
ATOM 679 C C . PRO A 1 84 ? 5.408 -8.240 -17.014 1.00 62.44 84 PRO A C 1
ATOM 681 O O . PRO A 1 84 ? 6.426 -8.420 -17.678 1.00 62.44 84 PRO A O 1
ATOM 684 N N . GLN A 1 85 ? 4.207 -8.368 -17.585 1.00 60.00 85 GLN A N 1
ATOM 685 C CA . GLN A 1 85 ? 3.958 -9.303 -18.695 1.00 60.00 85 GLN A CA 1
ATOM 686 C C . GLN A 1 85 ? 4.723 -9.105 -20.023 1.00 60.00 85 GLN A C 1
ATOM 688 O O . GLN A 1 85 ? 4.591 -9.978 -20.875 1.00 60.00 85 GLN A O 1
ATOM 693 N N . LEU A 1 86 ? 5.493 -8.033 -20.269 1.00 55.41 86 LEU A N 1
ATOM 694 C CA . LEU A 1 86 ? 6.022 -7.793 -21.627 1.00 55.41 86 LEU A CA 1
ATOM 695 C C . LEU A 1 86 ? 7.480 -7.303 -21.785 1.00 55.41 86 LEU A C 1
ATOM 697 O O . LEU A 1 86 ? 7.948 -7.335 -22.917 1.00 55.41 86 LEU A O 1
ATOM 701 N N . TYR A 1 87 ? 8.229 -6.899 -20.741 1.00 57.16 87 TYR A N 1
ATOM 702 C CA . TYR A 1 87 ? 9.590 -6.320 -20.938 1.00 57.16 87 TYR A CA 1
ATOM 703 C C . TYR A 1 87 ? 10.554 -6.479 -19.742 1.00 57.16 87 TYR A C 1
ATOM 705 O O . TYR A 1 87 ? 10.774 -5.491 -19.043 1.00 57.16 87 TYR A O 1
ATOM 713 N N . PRO A 1 88 ? 11.142 -7.665 -19.491 1.00 58.50 88 PRO A N 1
ATOM 714 C CA . PRO A 1 88 ? 11.911 -7.996 -18.275 1.00 58.50 88 PRO A CA 1
ATOM 715 C C . PRO A 1 88 ? 12.950 -6.945 -17.829 1.00 58.50 88 PRO A C 1
ATOM 717 O O . PRO A 1 88 ? 13.107 -6.722 -16.630 1.00 58.50 88 PRO A O 1
ATOM 720 N N . ASP A 1 89 ? 13.575 -6.227 -18.764 1.00 57.91 89 ASP A N 1
ATOM 721 C CA . ASP A 1 89 ? 14.652 -5.264 -18.482 1.00 57.91 89 ASP A CA 1
ATOM 722 C C . ASP A 1 89 ? 14.185 -3.958 -17.809 1.00 57.91 89 ASP A C 1
ATOM 724 O O . ASP A 1 89 ? 14.965 -3.294 -17.128 1.00 57.91 89 ASP A O 1
ATOM 728 N N . LEU A 1 90 ? 12.909 -3.576 -17.955 1.00 54.81 90 LEU A N 1
ATOM 729 C CA . LEU A 1 90 ? 12.355 -2.362 -17.332 1.00 54.81 90 LEU A CA 1
ATOM 730 C C . LEU A 1 90 ? 11.778 -2.609 -15.927 1.00 54.81 90 LEU A C 1
ATOM 732 O O . LEU A 1 90 ? 11.455 -1.646 -15.225 1.00 54.81 90 LEU A O 1
ATOM 736 N N . TRP A 1 91 ? 11.655 -3.872 -15.497 1.00 54.81 91 TRP A N 1
ATOM 737 C CA . TRP A 1 91 ? 10.950 -4.232 -14.258 1.00 54.81 91 TRP A CA 1
ATOM 738 C C . TRP A 1 91 ? 11.854 -4.368 -13.033 1.00 54.81 91 TRP A C 1
ATOM 740 O O . TRP A 1 91 ? 11.335 -4.332 -11.923 1.00 54.81 91 TRP A O 1
ATOM 750 N N . GLN A 1 92 ? 13.186 -4.409 -13.172 1.00 54.56 92 GLN A N 1
ATOM 751 C CA . GLN A 1 92 ? 14.100 -4.446 -12.010 1.00 54.56 92 GLN A CA 1
ATOM 752 C C . GLN A 1 92 ? 14.058 -3.181 -11.131 1.00 54.56 92 GLN A C 1
ATOM 754 O O . GLN A 1 92 ? 14.710 -3.106 -10.091 1.00 54.56 92 GLN A O 1
ATOM 759 N N . VAL A 1 93 ? 13.295 -2.161 -11.525 1.00 58.72 93 VAL A N 1
ATOM 760 C CA . VAL A 1 93 ? 13.166 -0.929 -10.755 1.00 58.72 93 VAL A CA 1
ATOM 761 C C . VAL A 1 93 ? 12.163 -1.141 -9.624 1.00 58.72 93 VAL A C 1
ATOM 763 O O . VAL A 1 93 ? 10.961 -0.934 -9.808 1.00 58.72 93 VAL A O 1
ATOM 766 N N . THR A 1 94 ? 12.659 -1.474 -8.428 1.00 61.97 94 THR A N 1
ATOM 767 C CA . THR A 1 94 ? 11.900 -1.202 -7.203 1.00 61.97 94 THR A CA 1
ATOM 768 C C . THR A 1 94 ? 11.530 0.275 -7.210 1.00 61.97 94 THR A C 1
ATOM 770 O O . THR A 1 94 ? 12.378 1.160 -7.374 1.00 61.97 94 THR A O 1
ATOM 773 N N . ILE A 1 95 ? 10.250 0.554 -7.017 1.00 67.81 95 ILE A N 1
ATOM 774 C CA . ILE A 1 95 ? 9.758 1.912 -6.914 1.00 67.81 95 ILE A CA 1
ATOM 775 C C . ILE A 1 95 ? 10.209 2.474 -5.563 1.00 67.81 95 ILE A C 1
ATOM 777 O O . ILE A 1 95 ? 9.616 2.203 -4.519 1.00 67.81 95 ILE A O 1
ATOM 781 N N . GLY A 1 96 ? 11.285 3.259 -5.595 1.00 61.62 96 GLY A N 1
ATOM 782 C CA . GLY A 1 96 ? 11.684 4.108 -4.481 1.00 61.62 96 GLY A CA 1
ATOM 783 C C . GLY A 1 96 ? 10.697 5.260 -4.346 1.00 61.62 96 GLY A C 1
ATOM 784 O O . GLY A 1 96 ? 10.609 6.109 -5.233 1.00 61.62 96 GLY A O 1
ATOM 785 N N . LEU A 1 97 ? 9.943 5.281 -3.252 1.00 64.94 97 LEU A N 1
ATOM 786 C CA . LEU A 1 97 ? 9.144 6.443 -2.887 1.00 64.94 97 LEU A CA 1
ATOM 787 C C . LEU A 1 97 ? 10.071 7.488 -2.262 1.00 64.94 97 LEU A C 1
ATOM 789 O O . LEU A 1 97 ? 10.895 7.164 -1.412 1.00 64.94 97 LEU A O 1
ATOM 793 N N . SER A 1 98 ? 9.927 8.752 -2.657 1.00 62.25 98 SER A N 1
ATOM 794 C CA . SER A 1 98 ? 10.647 9.874 -2.034 1.00 62.25 98 SER A CA 1
ATOM 795 C C . SER A 1 98 ? 10.117 10.227 -0.638 1.00 62.25 98 SER A C 1
ATOM 797 O O . SER A 1 98 ? 10.642 11.117 0.024 1.00 62.25 98 SER A O 1
ATOM 799 N N . SER A 1 99 ? 9.023 9.599 -0.209 1.00 71.31 99 SER A N 1
ATOM 800 C CA . SER A 1 99 ? 8.324 9.864 1.049 1.00 71.31 99 SER A CA 1
ATOM 801 C C . SER A 1 99 ? 7.668 8.576 1.548 1.00 71.31 99 SER A C 1
ATOM 803 O O . SER A 1 99 ? 7.381 7.698 0.729 1.00 71.31 99 SER A O 1
ATOM 805 N N . PRO A 1 100 ? 7.416 8.435 2.861 1.00 81.12 100 PRO A N 1
ATOM 806 C CA . PRO A 1 100 ? 6.836 7.215 3.402 1.00 81.12 100 PRO A CA 1
ATOM 807 C C . PRO A 1 100 ? 5.455 6.954 2.802 1.00 81.12 100 PRO A C 1
ATOM 809 O O . PRO A 1 100 ? 4.644 7.868 2.609 1.00 81.12 100 PRO A O 1
ATOM 812 N N . LEU A 1 101 ? 5.186 5.680 2.527 1.00 87.25 101 LEU A N 1
ATOM 813 C CA . LEU A 1 101 ? 3.878 5.236 2.073 1.00 87.25 101 LEU A CA 1
ATOM 814 C C . LEU A 1 101 ? 2.814 5.647 3.104 1.00 87.25 101 LEU A C 1
ATOM 816 O O . LEU A 1 101 ? 3.005 5.534 4.318 1.00 87.25 101 LEU A O 1
ATOM 820 N N . PHE A 1 102 ? 1.708 6.166 2.590 1.00 90.12 102 PHE A N 1
ATOM 821 C CA . PHE A 1 102 ? 0.561 6.691 3.321 1.00 90.12 102 PHE A CA 1
ATOM 822 C C . PHE A 1 102 ? 0.869 7.837 4.288 1.00 90.12 102 PHE A C 1
ATOM 824 O O . PHE A 1 102 ? 0.151 8.031 5.269 1.00 90.12 102 PHE A O 1
ATOM 831 N N . GLY A 1 103 ? 1.968 8.566 4.073 1.00 86.00 103 GLY A N 1
ATOM 832 C CA . GLY A 1 103 ? 2.410 9.634 4.971 1.00 86.00 103 GLY A CA 1
ATOM 833 C C . GLY A 1 103 ? 2.685 9.135 6.389 1.00 86.00 103 GLY A C 1
ATOM 834 O O . GLY A 1 103 ? 2.691 9.927 7.323 1.00 86.00 103 GLY A O 1
ATOM 835 N N . ASN A 1 104 ? 2.855 7.818 6.550 1.00 86.88 104 ASN A N 1
ATOM 836 C CA . ASN A 1 104 ? 2.902 7.126 7.831 1.00 86.88 104 ASN A CA 1
ATOM 837 C C . ASN A 1 104 ? 1.642 7.285 8.714 1.00 86.88 104 ASN A C 1
ATOM 839 O O . ASN A 1 104 ? 1.702 7.122 9.931 1.00 86.88 104 ASN A O 1
ATOM 843 N N . VAL A 1 105 ? 0.491 7.614 8.117 1.00 89.81 105 VAL A N 1
ATOM 844 C CA . VAL A 1 105 ? -0.782 7.842 8.818 1.00 89.81 105 VAL A CA 1
ATOM 845 C C . VAL A 1 105 ? -1.858 6.925 8.236 1.00 89.81 105 VAL A C 1
ATOM 847 O O . VAL A 1 105 ? -2.661 7.316 7.388 1.00 89.81 105 VAL A O 1
ATOM 850 N N . THR A 1 106 ? -1.860 5.685 8.725 1.00 93.25 106 THR A N 1
ATOM 851 C CA . THR A 1 106 ? -2.784 4.600 8.345 1.00 93.25 106 THR A CA 1
ATOM 852 C C . THR A 1 106 ? -3.142 3.731 9.559 1.00 93.25 106 THR A C 1
ATOM 854 O O . THR A 1 106 ? -2.830 2.540 9.604 1.00 93.25 106 THR A O 1
ATOM 857 N N . PRO A 1 107 ? -3.809 4.291 10.586 1.00 94.56 107 PRO A N 1
ATOM 858 C CA . PRO A 1 107 ? -4.072 3.585 11.847 1.00 94.56 107 PRO A CA 1
ATOM 859 C C . PRO A 1 107 ? -4.958 2.339 11.676 1.00 94.56 107 PRO A C 1
ATOM 861 O O . PRO A 1 107 ? -4.932 1.416 12.499 1.00 94.56 107 PRO A O 1
ATOM 864 N N . ASN A 1 108 ? -5.740 2.299 10.597 1.00 96.25 108 ASN A N 1
ATOM 865 C CA . ASN A 1 108 ? -6.691 1.234 10.315 1.00 96.25 108 ASN A CA 1
ATOM 866 C C . ASN A 1 108 ? -6.145 0.146 9.390 1.00 96.25 108 ASN A C 1
ATOM 868 O O . ASN A 1 108 ? -6.814 -0.868 9.225 1.00 96.25 108 ASN A O 1
ATOM 872 N N . LEU A 1 109 ? -4.935 0.297 8.843 1.00 96.88 109 LEU A N 1
ATOM 873 C CA . LEU A 1 109 ? -4.389 -0.676 7.902 1.00 96.88 109 LEU A CA 1
ATOM 874 C C . LEU A 1 109 ? -4.155 -2.012 8.615 1.00 96.88 109 LEU A C 1
ATOM 876 O O . LEU A 1 109 ? -3.472 -2.078 9.639 1.00 96.88 109 LEU A O 1
ATOM 880 N N . ARG A 1 110 ? -4.770 -3.076 8.093 1.00 97.44 110 ARG A N 1
ATOM 881 C CA . ARG A 1 110 ? -4.672 -4.447 8.624 1.00 97.44 110 ARG A CA 1
ATOM 882 C C . ARG A 1 110 ? -4.114 -5.424 7.606 1.00 97.44 110 ARG A C 1
ATOM 884 O O . ARG A 1 110 ? -3.490 -6.406 8.008 1.00 97.44 110 ARG A O 1
ATOM 891 N N . TYR A 1 111 ? -4.335 -5.158 6.324 1.00 97.56 111 TYR A N 1
ATOM 892 C CA . TYR A 1 111 ? -3.878 -5.997 5.228 1.00 97.56 111 TYR A CA 1
ATOM 893 C C . TYR A 1 111 ? -3.091 -5.159 4.227 1.00 97.56 111 TYR A C 1
ATOM 895 O O . TYR A 1 111 ? -3.618 -4.185 3.680 1.00 97.56 111 TYR A O 1
ATOM 903 N N . LEU A 1 112 ? -1.859 -5.580 3.955 1.00 95.19 112 LEU A N 1
ATOM 904 C CA . LEU A 1 112 ? -1.050 -5.039 2.873 1.00 95.19 112 LEU A CA 1
ATOM 905 C C . LEU A 1 112 ? -0.524 -6.184 2.009 1.00 95.19 112 LEU A C 1
ATOM 907 O O . LEU A 1 112 ? 0.182 -7.066 2.497 1.00 95.19 112 LEU A O 1
ATOM 911 N N . ARG A 1 113 ? -0.841 -6.126 0.718 1.00 94.06 113 ARG A N 1
ATOM 912 C CA . ARG A 1 113 ? -0.179 -6.904 -0.324 1.00 94.06 113 ARG A CA 1
ATOM 913 C C . ARG A 1 113 ? 0.462 -5.948 -1.310 1.00 94.06 113 ARG A C 1
ATOM 915 O O . ARG A 1 113 ? -0.219 -5.076 -1.848 1.00 94.06 113 ARG A O 1
ATOM 922 N N . CYS A 1 114 ? 1.752 -6.099 -1.551 1.00 89.88 114 CYS A N 1
ATOM 923 C CA . CYS A 1 114 ? 2.458 -5.239 -2.485 1.00 89.88 114 CYS A CA 1
ATOM 924 C C . CYS A 1 114 ? 3.485 -5.991 -3.324 1.00 89.88 114 CYS A C 1
ATOM 926 O O . CYS A 1 114 ? 4.039 -7.016 -2.921 1.00 89.88 114 CYS A O 1
ATOM 928 N N . GLU A 1 115 ? 3.751 -5.421 -4.488 1.00 86.56 115 GLU A N 1
ATOM 929 C CA . GLU A 1 115 ? 4.759 -5.861 -5.437 1.00 86.56 115 GLU A CA 1
ATOM 930 C C . GLU A 1 115 ? 5.650 -4.668 -5.807 1.00 86.56 115 GLU A C 1
ATOM 932 O O . GLU A 1 115 ? 5.149 -3.552 -5.981 1.00 86.56 115 GLU A O 1
ATOM 937 N N . ARG A 1 116 ? 6.966 -4.885 -5.943 1.00 80.00 116 ARG A N 1
ATOM 938 C CA . ARG A 1 116 ? 7.933 -3.887 -6.446 1.00 80.00 116 ARG A CA 1
ATOM 939 C C . ARG A 1 116 ? 7.955 -2.542 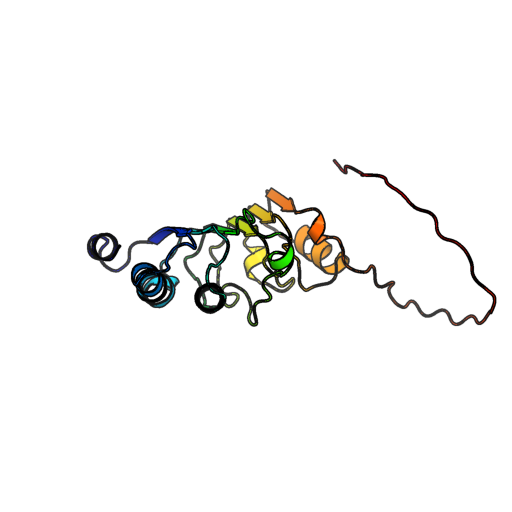-5.695 1.00 80.00 116 ARG A C 1
ATOM 941 O O . ARG A 1 116 ? 8.348 -1.523 -6.271 1.00 80.00 116 ARG A O 1
ATOM 948 N N . LEU A 1 117 ? 7.585 -2.509 -4.411 1.00 82.19 117 LEU A N 1
ATOM 949 C CA . LEU A 1 117 ? 7.666 -1.305 -3.566 1.00 82.19 117 LEU A CA 1
ATOM 950 C C . LEU A 1 117 ? 8.897 -1.315 -2.650 1.00 82.19 117 LEU A C 1
ATOM 952 O O . LEU A 1 117 ? 9.339 -2.365 -2.188 1.00 82.19 117 LEU A O 1
ATOM 956 N N . ALA A 1 118 ? 9.436 -0.126 -2.369 1.00 83.00 118 ALA A N 1
ATOM 957 C CA . ALA A 1 118 ? 10.392 0.076 -1.284 1.00 83.00 118 ALA A CA 1
ATOM 958 C C . ALA A 1 118 ? 9.633 0.371 0.018 1.00 83.00 118 ALA A C 1
ATOM 960 O O . ALA A 1 118 ? 8.901 1.360 0.092 1.00 83.00 118 ALA A O 1
ATOM 961 N N . ILE A 1 119 ? 9.798 -0.480 1.029 1.00 85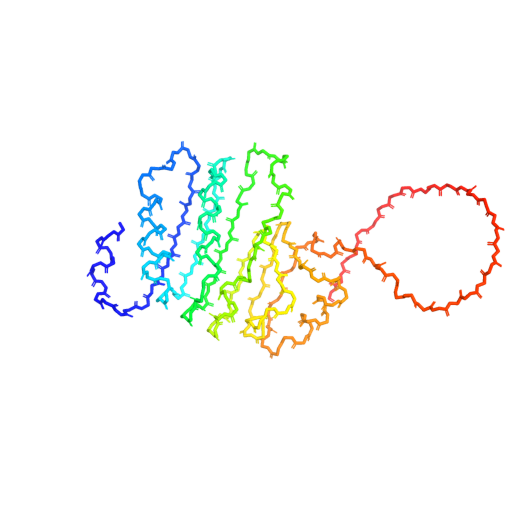.69 119 ILE A N 1
ATOM 962 C CA . ILE A 1 119 ? 9.088 -0.372 2.306 1.00 85.69 119 ILE A CA 1
ATOM 963 C C . ILE A 1 119 ? 10.045 0.149 3.386 1.00 85.69 119 ILE A C 1
ATOM 965 O O . ILE A 1 119 ? 11.087 -0.471 3.613 1.00 85.69 119 ILE A O 1
ATOM 969 N N . PRO A 1 120 ? 9.716 1.262 4.064 1.00 85.81 120 PRO A N 1
ATOM 970 C CA . PRO A 1 120 ? 10.492 1.724 5.207 1.00 85.81 120 PRO A CA 1
ATOM 971 C C . PRO A 1 120 ? 10.389 0.747 6.382 1.00 85.81 120 PRO A C 1
ATOM 973 O O . PRO A 1 120 ? 9.287 0.315 6.723 1.00 85.81 120 PRO A O 1
ATOM 976 N N . THR A 1 121 ? 11.511 0.421 7.027 1.00 86.50 121 THR A N 1
ATOM 977 C CA . THR A 1 121 ? 11.534 -0.375 8.271 1.00 86.50 121 THR A CA 1
ATOM 978 C C . THR A 1 121 ? 10.971 0.394 9.469 1.00 86.50 121 THR A C 1
ATOM 980 O O . THR A 1 121 ? 10.463 -0.215 10.404 1.00 86.50 121 THR A O 1
ATOM 983 N N . ASP A 1 122 ? 10.981 1.727 9.418 1.00 87.31 122 ASP A N 1
ATOM 984 C CA . ASP A 1 122 ? 10.467 2.643 10.443 1.00 87.31 122 ASP A CA 1
ATOM 985 C C . ASP A 1 122 ? 8.994 3.051 10.229 1.00 87.31 122 ASP A C 1
ATOM 987 O O . ASP A 1 122 ? 8.467 3.944 10.903 1.00 87.31 122 ASP A O 1
ATOM 991 N N . ALA A 1 123 ? 8.292 2.401 9.296 1.00 88.50 123 ALA A N 1
ATOM 992 C CA . ALA A 1 123 ? 6.898 2.707 9.022 1.00 88.50 123 ALA A CA 1
ATOM 993 C C . ALA A 1 123 ? 6.000 2.307 10.210 1.00 88.50 123 ALA A C 1
ATOM 995 O O . ALA A 1 123 ? 5.857 1.133 10.554 1.00 88.50 123 ALA A O 1
ATOM 996 N N . THR A 1 124 ? 5.331 3.281 10.828 1.00 90.12 124 THR A N 1
ATOM 997 C CA . THR A 1 124 ? 4.525 3.093 12.045 1.00 90.12 124 THR A CA 1
ATOM 998 C C . THR A 1 124 ? 3.314 2.202 11.794 1.00 90.12 124 THR A C 1
ATOM 1000 O O . THR A 1 124 ? 2.887 1.462 12.684 1.00 90.12 124 THR A O 1
ATOM 1003 N N . TRP A 1 125 ? 2.780 2.216 10.571 1.00 92.62 125 TRP A N 1
ATOM 1004 C CA . TRP A 1 125 ? 1.644 1.385 10.182 1.00 92.62 125 TRP A CA 1
ATOM 1005 C C . TRP A 1 125 ? 1.957 -0.110 10.117 1.00 92.62 125 TRP A C 1
ATOM 1007 O O . TRP A 1 125 ? 1.017 -0.902 10.168 1.00 92.62 125 TRP A O 1
ATOM 1017 N N . LEU A 1 126 ? 3.233 -0.522 10.080 1.00 92.50 126 LEU A N 1
ATOM 1018 C CA . LEU A 1 126 ? 3.611 -1.939 10.164 1.00 92.50 126 LEU A CA 1
ATOM 1019 C C . LEU A 1 126 ? 3.082 -2.576 11.456 1.00 92.50 126 LEU A C 1
ATOM 1021 O O . LEU A 1 126 ? 2.554 -3.684 11.425 1.00 92.50 126 LEU A O 1
ATOM 1025 N N . SER A 1 127 ? 3.130 -1.844 12.576 1.00 93.06 127 SER A N 1
ATOM 1026 C CA . SER A 1 127 ? 2.644 -2.311 13.888 1.00 93.06 127 SER A CA 1
ATOM 1027 C C . SER A 1 127 ? 1.141 -2.626 13.919 1.00 93.06 127 SER A C 1
ATOM 1029 O O . SER A 1 127 ? 0.670 -3.388 14.767 1.00 93.06 127 SER A O 1
ATOM 1031 N N . GLY A 1 128 ? 0.379 -2.040 12.991 1.00 94.44 128 GLY A N 1
ATOM 1032 C CA . GLY A 1 128 ? -1.056 -2.249 12.851 1.00 94.44 128 GLY A CA 1
ATOM 1033 C C . GLY A 1 128 ? -1.429 -3.450 11.984 1.00 94.44 128 GLY A C 1
ATOM 1034 O O . GLY A 1 128 ? -2.593 -3.856 12.024 1.00 94.44 128 GLY A O 1
ATOM 1035 N N . LEU A 1 129 ? -0.488 -4.013 11.217 1.00 96.62 129 LEU A N 1
ATOM 1036 C CA . LEU A 1 129 ? -0.769 -5.078 10.259 1.00 96.62 129 LEU A CA 1
ATOM 1037 C C . LEU A 1 129 ? -1.098 -6.402 10.945 1.00 96.62 129 LEU A C 1
ATOM 1039 O O . LEU A 1 129 ? -0.484 -6.803 11.928 1.00 96.62 129 LEU A O 1
ATOM 1043 N N . THR A 1 130 ? -2.063 -7.095 10.351 1.00 97.75 130 THR A N 1
ATOM 1044 C CA . THR A 1 130 ? -2.429 -8.478 10.685 1.00 97.75 130 THR A CA 1
ATOM 1045 C C . THR A 1 130 ? -1.967 -9.448 9.608 1.00 97.75 130 THR A C 1
ATOM 1047 O O . THR A 1 130 ? -1.554 -10.559 9.911 1.00 97.75 130 THR A O 1
ATOM 1050 N N . SER A 1 131 ? -1.967 -9.005 8.351 1.00 97.38 131 SER A N 1
ATOM 1051 C CA . SER A 1 131 ? -1.507 -9.782 7.209 1.00 97.38 131 SER A CA 1
ATOM 1052 C C . SER A 1 131 ? -0.620 -8.916 6.334 1.00 97.38 131 SER A C 1
ATOM 1054 O O . SER A 1 131 ? -1.027 -7.826 5.915 1.00 97.38 131 SER A O 1
ATOM 1056 N N . PHE A 1 132 ? 0.565 -9.425 6.023 1.00 94.75 132 PHE A N 1
ATOM 1057 C CA . PHE A 1 132 ? 1.531 -8.740 5.184 1.00 94.75 132 PHE A CA 1
ATOM 1058 C C . PHE A 1 132 ? 2.109 -9.692 4.139 1.00 94.75 132 PHE A C 1
ATOM 1060 O O . PHE A 1 132 ? 2.634 -10.752 4.472 1.00 94.75 132 PHE A O 1
ATOM 1067 N N . ILE A 1 133 ? 1.962 -9.319 2.869 1.00 93.88 133 ILE A N 1
ATOM 1068 C CA . ILE A 1 133 ? 2.354 -10.135 1.722 1.00 93.88 133 ILE A CA 1
ATOM 1069 C C . ILE A 1 133 ? 3.211 -9.283 0.802 1.00 93.88 133 ILE A C 1
ATOM 1071 O O . ILE A 1 133 ? 2.744 -8.273 0.266 1.00 93.88 133 ILE A O 1
ATOM 1075 N N . THR A 1 134 ? 4.444 -9.709 0.574 1.00 89.06 134 THR A N 1
ATOM 1076 C CA . THR A 1 134 ? 5.283 -9.139 -0.473 1.00 89.06 134 THR A CA 1
ATOM 1077 C C . THR A 1 134 ? 5.472 -10.139 -1.596 1.00 89.06 134 THR A C 1
ATOM 1079 O O . THR A 1 134 ? 5.639 -11.337 -1.389 1.00 89.06 134 THR A O 1
ATOM 1082 N N . THR A 1 135 ? 5.429 -9.620 -2.812 1.00 83.19 135 THR A N 1
ATOM 1083 C CA . THR A 1 135 ? 5.715 -10.362 -4.043 1.00 83.19 135 THR A CA 1
ATOM 1084 C C . THR A 1 135 ? 6.849 -9.6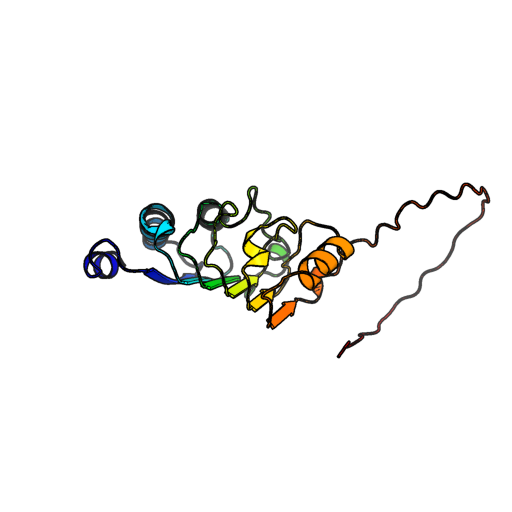60 -4.793 1.00 83.19 135 THR A C 1
ATOM 1086 O O . THR A 1 135 ? 7.313 -8.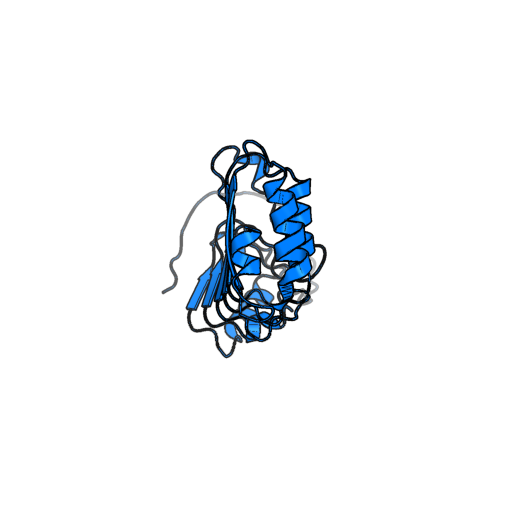612 -4.336 1.00 83.19 135 THR A O 1
ATOM 1089 N N . GLU A 1 136 ? 7.341 -10.290 -5.864 1.00 77.25 136 GLU A N 1
ATOM 1090 C CA . GLU A 1 136 ? 8.419 -9.870 -6.783 1.00 77.25 136 GLU A CA 1
ATOM 1091 C C . GLU A 1 136 ? 9.069 -8.496 -6.519 1.00 77.25 136 GLU A C 1
ATOM 1093 O O . GLU A 1 136 ? 8.407 -7.456 -6.522 1.00 77.25 136 GLU A O 1
ATOM 1098 N N . SER A 1 137 ? 10.395 -8.475 -6.334 1.00 77.94 137 SER A N 1
ATOM 1099 C CA . SER A 1 137 ? 11.234 -7.265 -6.260 1.00 77.94 137 SER A CA 1
ATOM 1100 C C . SER A 1 137 ? 10.767 -6.143 -5.300 1.00 77.94 137 SER A C 1
ATOM 1102 O O . SER A 1 137 ? 11.190 -4.985 -5.428 1.00 77.94 137 SER A O 1
ATOM 1104 N N . THR A 1 138 ? 9.903 -6.460 -4.327 1.00 82.06 138 THR A N 1
ATOM 1105 C CA . THR A 1 138 ? 9.674 -5.634 -3.131 1.00 82.06 138 THR A CA 1
ATOM 1106 C C . THR A 1 138 ? 10.927 -5.695 -2.264 1.00 82.06 138 THR A C 1
ATOM 1108 O O . THR A 1 138 ? 11.535 -6.754 -2.139 1.00 82.06 138 THR A O 1
ATOM 1111 N N . ARG A 1 139 ? 11.328 -4.579 -1.657 1.00 82.00 139 ARG A N 1
ATOM 1112 C CA . ARG A 1 139 ? 12.474 -4.555 -0.736 1.00 82.00 139 ARG A CA 1
ATOM 1113 C C . ARG A 1 139 ? 12.205 -3.639 0.440 1.00 82.00 139 ARG A C 1
ATOM 1115 O O . ARG A 1 139 ? 11.518 -2.627 0.294 1.00 82.00 139 ARG A O 1
ATOM 1122 N N . PHE A 1 140 ? 12.799 -3.956 1.577 1.00 82.50 140 PHE A N 1
ATOM 1123 C CA . PHE A 1 140 ? 12.888 -3.009 2.677 1.00 82.50 140 PHE A CA 1
ATOM 1124 C C . PHE A 1 140 ? 14.041 -2.029 2.445 1.00 82.50 140 PHE A C 1
ATOM 1126 O O . PHE A 1 140 ? 15.011 -2.353 1.762 1.00 82.50 140 PHE A O 1
ATOM 1133 N N . THR A 1 141 ? 13.920 -0.803 2.955 1.00 83.06 141 THR A N 1
ATOM 1134 C CA . THR A 1 141 ? 15.005 0.191 2.874 1.00 83.06 141 THR A CA 1
ATOM 1135 C C . THR A 1 141 ? 16.075 -0.013 3.943 1.00 83.06 141 THR A C 1
ATOM 1137 O O . THR A 1 141 ? 17.187 0.474 3.765 1.00 83.06 141 THR A O 1
ATOM 1140 N N . GLY A 1 142 ? 15.737 -0.695 5.041 1.00 76.94 142 GLY A N 1
ATOM 1141 C CA . GLY A 1 142 ? 16.672 -1.050 6.109 1.00 76.94 142 GLY A CA 1
ATOM 1142 C C . GLY A 1 142 ? 17.500 -2.294 5.785 1.00 76.94 142 GLY A C 1
ATOM 1143 O O . GLY A 1 142 ? 17.254 -2.997 4.801 1.00 76.94 142 GLY A O 1
ATOM 1144 N N . ALA A 1 143 ? 18.485 -2.584 6.636 1.00 82.94 143 ALA A N 1
ATOM 1145 C CA . ALA A 1 143 ? 19.300 -3.792 6.506 1.00 82.94 143 ALA A CA 1
ATOM 1146 C C . ALA A 1 143 ? 18.452 -5.062 6.717 1.00 82.94 143 ALA A C 1
ATOM 1148 O O . ALA A 1 143 ? 17.391 -5.021 7.345 1.00 82.94 143 ALA A O 1
ATOM 1149 N N . VAL A 1 144 ? 18.930 -6.219 6.243 1.00 83.25 144 VAL A N 1
ATOM 1150 C CA . VAL A 1 144 ? 18.204 -7.497 6.395 1.00 83.25 144 VAL A CA 1
ATOM 1151 C C . VAL A 1 144 ? 17.944 -7.817 7.872 1.00 83.25 144 VAL A C 1
ATOM 1153 O O . VAL A 1 144 ? 16.822 -8.151 8.240 1.00 83.25 144 VAL A O 1
ATOM 1156 N N . VAL A 1 145 ? 18.952 -7.655 8.735 1.00 85.31 145 VAL A N 1
ATOM 1157 C CA . VAL A 1 145 ? 18.835 -7.926 10.182 1.00 85.31 145 VAL A CA 1
ATOM 1158 C C . VAL A 1 145 ? 17.829 -6.988 10.852 1.00 85.31 145 VAL A C 1
ATOM 1160 O O . VAL A 1 145 ? 16.984 -7.434 11.628 1.00 85.31 145 VAL A O 1
ATOM 1163 N N . GLU A 1 146 ? 17.878 -5.698 10.521 1.00 85.62 146 GLU A N 1
ATOM 1164 C CA . GLU A 1 146 ? 16.924 -4.698 11.012 1.00 85.62 146 GLU A CA 1
ATOM 1165 C C . GLU A 1 146 ? 15.497 -5.050 10.576 1.00 85.62 146 GLU A C 1
ATOM 1167 O O . GLU A 1 146 ? 14.584 -5.101 11.397 1.00 85.62 146 GLU A O 1
ATOM 1172 N N . THR A 1 147 ? 15.323 -5.384 9.297 1.00 86.75 147 THR A N 1
ATOM 1173 C CA . THR A 1 147 ? 14.040 -5.782 8.713 1.00 86.75 147 THR A CA 1
ATOM 1174 C C . THR A 1 147 ? 13.449 -6.989 9.434 1.00 86.75 147 THR A C 1
ATOM 1176 O O . THR A 1 147 ? 12.289 -6.957 9.843 1.00 86.75 147 THR A O 1
ATOM 1179 N N . LEU A 1 148 ? 14.241 -8.047 9.629 1.00 86.88 148 LEU A N 1
ATOM 1180 C CA . LEU A 1 148 ? 13.796 -9.249 10.335 1.00 86.88 148 LEU A CA 1
ATOM 1181 C C . LEU A 1 148 ? 13.430 -8.946 11.792 1.00 86.88 148 LEU A C 1
ATOM 1183 O O . LEU A 1 148 ? 12.420 -9.452 12.275 1.00 86.88 148 LEU A O 1
ATOM 1187 N N . THR A 1 149 ? 14.197 -8.078 12.456 1.00 89.12 149 THR A N 1
ATOM 1188 C CA . THR A 1 149 ? 13.927 -7.645 13.836 1.00 89.12 149 THR A CA 1
ATOM 1189 C C . THR A 1 149 ? 12.622 -6.856 13.938 1.00 89.12 149 THR A C 1
ATOM 1191 O O . THR A 1 149 ? 11.851 -7.039 14.879 1.00 89.12 149 THR A O 1
ATOM 1194 N N . VAL A 1 150 ? 12.338 -5.976 12.976 1.00 90.06 150 VAL A N 1
ATOM 1195 C CA . VAL A 1 150 ? 11.063 -5.248 12.926 1.00 90.06 150 VAL A CA 1
ATOM 1196 C C . VAL A 1 150 ? 9.911 -6.225 12.706 1.00 90.06 150 VAL A C 1
ATOM 1198 O O . VAL A 1 150 ? 8.943 -6.200 13.464 1.00 90.06 150 VAL A O 1
ATOM 1201 N N . LEU A 1 151 ? 10.027 -7.118 11.717 1.00 90.00 151 LEU A N 1
ATOM 1202 C CA . LEU A 1 151 ? 8.978 -8.081 11.372 1.00 90.00 151 LEU A CA 1
ATOM 1203 C C . LEU A 1 151 ? 8.677 -9.063 12.512 1.00 90.00 151 LEU A C 1
ATOM 1205 O O . LEU A 1 151 ? 7.508 -9.369 12.742 1.00 90.00 151 LEU A O 1
ATOM 1209 N N . SER A 1 152 ? 9.691 -9.507 13.264 1.00 90.31 152 SER A N 1
ATOM 1210 C CA . SER A 1 152 ? 9.505 -10.406 14.412 1.00 90.31 152 SER A CA 1
ATOM 1211 C C . SER A 1 152 ? 8.793 -9.745 15.592 1.00 90.31 152 SER A C 1
ATOM 1213 O O . SER A 1 152 ? 8.240 -10.439 16.439 1.00 90.31 152 SER A O 1
ATOM 1215 N N . ASN A 1 153 ? 8.815 -8.411 15.661 1.00 92.38 153 ASN A N 1
ATOM 1216 C CA . ASN A 1 153 ? 8.244 -7.635 16.759 1.00 92.38 153 ASN A CA 1
ATOM 1217 C C . ASN A 1 153 ? 6.879 -7.015 16.421 1.00 92.38 153 ASN A C 1
ATOM 1219 O O . ASN A 1 153 ? 6.369 -6.208 17.200 1.00 92.38 153 ASN A O 1
ATOM 1223 N N . LEU A 1 154 ? 6.263 -7.366 15.284 1.00 94.50 154 LEU A N 1
ATOM 1224 C CA . LEU A 1 154 ? 4.942 -6.850 14.923 1.00 94.50 154 LEU A CA 1
ATOM 1225 C C . LEU A 1 154 ? 3.855 -7.511 15.792 1.00 94.50 154 LEU A C 1
ATOM 1227 O O . LEU A 1 154 ? 3.541 -8.685 15.604 1.00 94.50 154 LEU A O 1
ATOM 1231 N N . PRO A 1 155 ? 3.215 -6.771 16.719 1.00 94.88 155 PRO A N 1
ATOM 1232 C CA . PRO A 1 155 ? 2.425 -7.361 17.805 1.00 94.88 155 PRO A CA 1
ATOM 1233 C C . PRO A 1 155 ? 1.094 -7.970 17.351 1.00 94.88 155 PRO A C 1
ATOM 1235 O O . PRO A 1 155 ? 0.416 -8.640 18.127 1.00 94.88 155 PRO A O 1
ATOM 1238 N N . ARG A 1 156 ? 0.669 -7.672 16.121 1.00 96.00 156 ARG A N 1
ATOM 1239 C CA . ARG A 1 156 ? -0.638 -8.054 15.571 1.00 96.00 156 ARG A CA 1
ATOM 1240 C C . ARG A 1 156 ? -0.535 -8.950 14.345 1.00 96.00 156 ARG A C 1
ATOM 1242 O O . ARG A 1 156 ? -1.572 -9.384 13.847 1.00 96.00 156 ARG A O 1
ATOM 1249 N N . LEU A 1 157 ? 0.677 -9.205 13.855 1.00 96.44 157 LEU A N 1
ATOM 1250 C CA . LEU A 1 157 ? 0.888 -9.925 12.613 1.00 96.44 157 LEU A CA 1
ATOM 1251 C C . LEU A 1 157 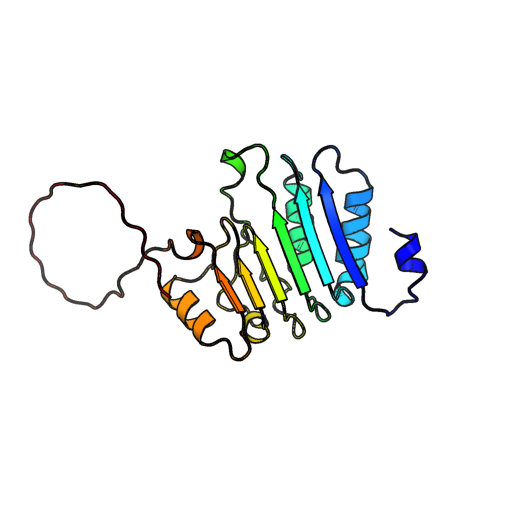? 0.602 -11.413 12.823 1.00 96.44 157 LEU A C 1
ATOM 1253 O O . LEU A 1 157 ? 1.241 -12.071 13.638 1.00 96.44 157 LEU A O 1
ATOM 1257 N N . THR A 1 158 ? -0.366 -11.941 12.083 1.00 96.81 158 THR A N 1
ATOM 1258 C CA . THR A 1 158 ? -0.751 -13.358 12.112 1.00 96.81 158 THR A CA 1
ATOM 1259 C C . THR A 1 158 ? -0.408 -14.077 10.815 1.00 96.81 158 THR A C 1
ATOM 1261 O O . THR A 1 158 ? -0.348 -15.303 10.794 1.00 96.81 158 THR A O 1
ATOM 1264 N N . TYR A 1 159 ? -0.171 -13.326 9.737 1.00 96.50 159 TYR A N 1
ATOM 1265 C CA . TYR A 1 159 ? 0.199 -13.866 8.439 1.00 96.50 159 TYR A CA 1
ATOM 1266 C C . TYR A 1 159 ? 1.304 -13.031 7.792 1.00 96.50 159 TYR A C 1
ATOM 1268 O O . TYR A 1 159 ? 1.167 -11.812 7.641 1.00 96.50 159 TYR A O 1
ATOM 1276 N N . LEU A 1 160 ? 2.382 -13.702 7.389 1.00 93.56 160 LEU A N 1
ATOM 1277 C CA . LEU A 1 160 ? 3.532 -13.102 6.728 1.00 93.56 160 LEU A CA 1
ATOM 1278 C C . LEU A 1 160 ? 3.958 -13.972 5.546 1.00 93.56 160 LEU A C 1
ATOM 1280 O O . LEU A 1 160 ? 4.314 -15.133 5.725 1.00 93.56 160 LEU A O 1
ATOM 1284 N N . GLU A 1 161 ? 3.964 -13.390 4.354 1.00 92.31 161 GLU A N 1
ATOM 1285 C CA . GLU A 1 161 ? 4.546 -13.989 3.155 1.00 92.31 161 GLU A CA 1
ATOM 1286 C C . GLU A 1 161 ? 5.551 -12.999 2.566 1.00 92.31 161 GLU A C 1
ATOM 1288 O O . GLU A 1 161 ? 5.213 -11.839 2.321 1.00 92.31 161 GLU A O 1
ATOM 1293 N N . LEU A 1 162 ? 6.793 -13.445 2.369 1.00 86.94 162 LEU A N 1
ATOM 1294 C CA . LEU A 1 162 ? 7.868 -12.612 1.842 1.00 86.94 162 LEU A CA 1
ATOM 1295 C C . LEU A 1 162 ? 8.416 -13.183 0.537 1.00 86.94 162 LEU A C 1
ATOM 1297 O O . LEU A 1 162 ? 8.740 -14.368 0.454 1.00 86.94 162 LEU A O 1
ATOM 1301 N N . ALA A 1 163 ? 8.603 -12.318 -0.457 1.00 81.50 163 ALA A N 1
ATOM 1302 C CA . ALA A 1 163 ? 9.311 -12.674 -1.680 1.00 81.50 163 ALA A CA 1
ATOM 1303 C C . ALA A 1 163 ? 10.799 -12.957 -1.406 1.00 81.50 163 ALA A C 1
ATOM 1305 O O . ALA A 1 163 ? 11.454 -12.236 -0.656 1.00 81.50 163 ALA A O 1
ATOM 1306 N N . HIS A 1 164 ? 11.358 -13.966 -2.080 1.00 66.31 164 HIS A N 1
ATOM 1307 C CA . HIS A 1 164 ? 12.753 -14.403 -1.913 1.00 66.31 164 HIS A CA 1
ATOM 1308 C C . HIS A 1 164 ? 13.783 -13.278 -2.138 1.00 66.31 164 HIS A C 1
ATOM 1310 O O . HIS A 1 164 ? 14.821 -13.229 -1.484 1.00 66.31 164 HIS A O 1
ATOM 1316 N N . GLU A 1 165 ? 13.487 -12.341 -3.039 1.00 66.19 165 GLU A N 1
ATOM 1317 C CA . GLU A 1 165 ? 14.375 -11.220 -3.377 1.00 66.19 165 GLU A CA 1
ATOM 1318 C C . GLU A 1 165 ? 14.458 -10.146 -2.281 1.00 66.19 165 GLU A C 1
ATOM 1320 O O . GLU A 1 165 ? 15.321 -9.275 -2.343 1.00 66.19 165 GLU A O 1
ATOM 1325 N N . MET A 1 166 ? 13.603 -10.212 -1.254 1.00 64.19 166 MET A N 1
ATOM 1326 C CA . MET A 1 166 ? 13.598 -9.245 -0.154 1.00 64.19 166 MET A CA 1
ATOM 1327 C C . MET A 1 166 ? 14.800 -9.368 0.785 1.00 64.19 166 MET A C 1
ATOM 1329 O O . MET A 1 166 ? 15.157 -8.398 1.446 1.00 64.19 166 MET A O 1
ATOM 1333 N N . LEU A 1 167 ? 15.384 -10.564 0.893 1.00 59.69 167 LEU A N 1
ATOM 1334 C CA . LEU A 1 167 ? 16.439 -10.876 1.865 1.00 59.69 167 LEU A CA 1
ATOM 1335 C C . LEU A 1 167 ? 17.844 -10.814 1.252 1.00 59.69 167 LEU A C 1
ATOM 1337 O O . LEU A 1 167 ? 18.823 -11.158 1.910 1.00 59.69 167 LEU A O 1
ATOM 1341 N N . VAL A 1 168 ? 17.958 -10.361 0.002 1.00 57.47 168 VAL A N 1
ATOM 1342 C CA . VAL A 1 168 ? 19.243 -10.159 -0.672 1.00 57.47 168 VAL A CA 1
ATOM 1343 C C . VAL A 1 168 ? 19.731 -8.740 -0.366 1.00 57.47 168 VAL A C 1
ATOM 1345 O O . VAL A 1 168 ? 19.629 -7.831 -1.183 1.00 57.47 168 VAL A O 1
ATOM 1348 N N . GLY A 1 169 ? 20.211 -8.539 0.858 1.00 48.41 169 GLY A N 1
ATOM 1349 C CA . GLY A 1 169 ? 20.954 -7.350 1.271 1.00 48.41 169 GLY A CA 1
ATOM 1350 C C . GLY A 1 169 ? 22.266 -7.778 1.914 1.00 48.41 169 GLY A C 1
ATOM 1351 O O . GLY A 1 169 ? 22.308 -8.814 2.580 1.00 48.41 169 GLY A O 1
ATOM 1352 N N . ASP A 1 170 ? 23.331 -7.009 1.679 1.00 42.34 170 ASP A N 1
ATOM 1353 C CA . ASP A 1 170 ? 24.659 -7.284 2.225 1.00 42.34 170 ASP A CA 1
ATOM 1354 C C . ASP A 1 170 ? 24.567 -7.515 3.736 1.00 42.34 170 ASP A C 1
ATOM 1356 O O . ASP A 1 170 ? 24.128 -6.648 4.498 1.00 42.34 170 ASP A O 1
ATOM 1360 N N . VAL A 1 171 ? 25.006 -8.696 4.176 1.00 40.91 171 VAL A N 1
ATOM 1361 C CA . VAL A 1 171 ? 25.421 -8.903 5.561 1.00 40.91 171 VAL A CA 1
ATOM 1362 C C . VAL A 1 171 ? 26.643 -8.013 5.738 1.00 40.91 171 VAL A C 1
ATOM 1364 O O . VAL A 1 171 ? 27.765 -8.443 5.493 1.00 40.91 171 VAL A O 1
ATOM 1367 N N . VAL A 1 172 ? 26.438 -6.742 6.077 1.00 38.41 172 VAL A N 1
ATOM 1368 C CA . VAL A 1 172 ? 27.532 -5.893 6.538 1.00 38.41 172 VAL A CA 1
ATOM 1369 C C . VAL A 1 172 ? 27.942 -6.511 7.871 1.00 38.41 172 VAL A C 1
ATOM 1371 O O . VAL A 1 172 ? 27.133 -6.482 8.803 1.00 38.41 172 VAL A O 1
ATOM 1374 N N . PRO A 1 173 ? 29.123 -7.145 7.983 1.00 36.22 173 PRO A N 1
ATOM 1375 C CA . PRO A 1 173 ? 29.567 -7.633 9.272 1.00 36.22 173 PRO A CA 1
ATOM 1376 C C . PRO A 1 173 ? 29.650 -6.403 10.163 1.00 36.22 173 PRO A C 1
ATOM 1378 O O . PRO A 1 173 ? 30.273 -5.408 9.778 1.00 36.22 173 PRO A O 1
ATOM 1381 N N . GLU A 1 174 ? 29.004 -6.442 11.326 1.00 39.00 174 GLU A N 1
ATOM 1382 C CA . GLU A 1 174 ? 29.277 -5.455 12.358 1.00 39.00 174 GLU A CA 1
ATOM 1383 C C . GLU A 1 174 ? 30.796 -5.372 12.508 1.00 39.00 174 GLU A C 1
ATOM 1385 O O . GLU A 1 174 ? 31.466 -6.390 12.714 1.00 39.00 174 GLU A O 1
ATOM 1390 N N . ALA A 1 175 ? 31.344 -4.170 12.330 1.00 46.44 175 ALA A N 1
ATOM 1391 C CA . ALA A 1 175 ? 32.752 -3.892 12.542 1.00 46.44 175 ALA A CA 1
ATOM 1392 C C . ALA A 1 175 ? 33.059 -4.055 14.038 1.00 46.44 175 ALA A C 1
ATOM 1394 O O . ALA A 1 175 ? 33.182 -3.089 14.787 1.00 46.44 175 ALA A O 1
ATOM 1395 N N . SER A 1 176 ? 33.165 -5.303 14.479 1.00 39.50 176 SER A N 1
ATOM 1396 C CA . SER A 1 176 ? 33.812 -5.677 15.720 1.00 39.50 176 SER A CA 1
ATOM 1397 C C . SER A 1 176 ? 35.304 -5.487 15.484 1.00 39.50 176 SER A C 1
ATOM 1399 O O . SER A 1 176 ? 35.951 -6.198 14.716 1.00 39.50 176 SER A O 1
ATOM 1401 N N . GLY A 1 177 ? 35.834 -4.420 16.077 1.00 46.72 177 GLY A N 1
ATOM 1402 C CA . GLY A 1 177 ? 37.245 -4.102 16.012 1.00 46.72 177 GLY A CA 1
ATOM 1403 C C . GLY A 1 177 ? 38.084 -5.281 16.486 1.00 46.72 177 GLY A C 1
ATOM 1404 O O . GLY A 1 177 ? 38.081 -5.611 17.666 1.00 46.72 177 GLY A O 1
ATOM 1405 N N . ILE A 1 178 ? 38.858 -5.864 15.574 1.00 40.03 178 ILE A N 1
ATOM 1406 C CA . ILE A 1 178 ? 40.079 -6.584 15.915 1.00 40.03 178 ILE A CA 1
ATOM 1407 C C . ILE A 1 178 ? 41.133 -6.171 14.893 1.00 40.03 178 ILE A C 1
ATOM 1409 O O . ILE A 1 178 ? 41.145 -6.588 13.738 1.00 40.03 178 ILE A O 1
ATOM 1413 N N . SER A 1 179 ? 42.011 -5.280 15.342 1.00 41.41 179 SER A N 1
ATOM 1414 C CA . SER A 1 179 ? 43.279 -5.010 14.686 1.00 41.41 179 SER A CA 1
ATOM 1415 C C . SER A 1 179 ? 44.120 -6.283 14.739 1.00 41.41 179 SER A C 1
ATOM 1417 O O . SER A 1 179 ? 44.597 -6.667 15.804 1.00 41.41 179 SER A O 1
ATOM 1419 N N . SER A 1 180 ? 44.340 -6.927 13.598 1.00 36.62 180 SER A N 1
ATOM 1420 C CA . SER A 1 180 ? 45.522 -7.765 13.412 1.00 36.62 180 SER A CA 1
ATOM 1421 C C . SER A 1 180 ? 45.930 -7.768 11.945 1.00 36.62 180 SER A C 1
ATOM 1423 O O . SER A 1 180 ? 45.279 -8.364 11.091 1.00 36.62 180 SER A O 1
ATOM 1425 N N . LYS A 1 181 ? 47.036 -7.073 11.671 1.00 36.41 181 LYS A N 1
ATOM 1426 C CA . LYS A 1 181 ? 47.823 -7.207 10.446 1.00 36.41 181 LYS A CA 1
ATOM 1427 C C . LYS A 1 181 ? 48.182 -8.679 10.213 1.00 36.41 181 LYS A C 1
ATOM 1429 O O . LYS A 1 181 ? 48.872 -9.256 11.048 1.00 36.41 181 LYS A O 1
ATOM 1434 N N . SER A 1 182 ? 47.884 -9.204 9.031 1.00 38.50 182 SER A N 1
ATOM 1435 C CA . SER A 1 182 ? 48.807 -10.073 8.292 1.00 38.50 182 SER A CA 1
ATOM 1436 C C . SER A 1 182 ? 48.386 -10.181 6.824 1.00 38.50 182 SER A C 1
ATOM 1438 O O . SER A 1 182 ? 47.215 -10.305 6.483 1.00 38.50 182 SER A O 1
ATOM 1440 N N . ALA A 1 183 ? 49.378 -10.044 5.949 1.00 36.78 183 ALA A N 1
ATOM 1441 C CA . ALA A 1 183 ? 49.274 -10.137 4.501 1.00 36.78 183 ALA A CA 1
ATOM 1442 C C . ALA A 1 183 ? 49.346 -11.600 4.031 1.00 36.78 183 ALA A C 1
ATOM 1444 O O . ALA A 1 183 ? 50.136 -12.345 4.605 1.00 36.78 183 ALA A O 1
ATOM 1445 N N . CYS A 1 184 ? 48.600 -11.976 2.978 1.00 31.28 184 CYS A N 1
ATOM 1446 C CA . CYS A 1 184 ? 49.109 -12.584 1.727 1.00 31.28 184 CYS A CA 1
ATOM 1447 C C . CYS A 1 184 ? 47.979 -13.154 0.830 1.00 31.28 184 CYS A C 1
ATOM 1449 O O . CYS A 1 184 ? 47.240 -14.017 1.278 1.00 31.28 184 CYS A O 1
ATOM 1451 N N . GLY A 1 185 ? 47.942 -12.720 -0.444 1.00 32.12 185 GLY A N 1
ATOM 1452 C CA . GLY A 1 185 ? 47.671 -13.512 -1.671 1.00 32.12 185 GLY A CA 1
ATOM 1453 C C . GLY A 1 185 ? 46.312 -14.223 -1.916 1.00 32.12 185 GLY A C 1
ATOM 1454 O O . GLY A 1 185 ? 45.904 -15.037 -1.098 1.00 32.12 185 GLY A O 1
ATOM 1455 N N . PRO A 1 186 ? 45.652 -14.036 -3.088 1.00 42.19 186 PRO A N 1
ATOM 1456 C CA . PRO A 1 186 ? 44.447 -14.784 -3.499 1.00 42.19 186 PRO A CA 1
ATOM 1457 C C . PRO A 1 186 ? 44.839 -16.129 -4.166 1.00 42.19 186 PRO A C 1
ATOM 1459 O O . PRO A 1 186 ? 45.970 -16.216 -4.658 1.00 42.19 186 PRO A O 1
ATOM 1462 N N . PRO A 1 187 ? 43.971 -17.175 -4.244 1.00 42.69 187 PRO A N 1
ATOM 1463 C CA . PRO A 1 187 ? 42.893 -17.191 -5.255 1.00 42.69 187 PRO A CA 1
ATOM 1464 C C . PRO A 1 187 ? 41.654 -18.105 -4.998 1.00 42.69 187 PRO A C 1
ATOM 1466 O O . PRO A 1 187 ? 41.606 -18.901 -4.069 1.00 42.69 187 PRO A O 1
ATOM 1469 N N . ALA A 1 188 ? 40.728 -18.029 -5.971 1.00 33.34 188 ALA A N 1
ATOM 1470 C CA . ALA A 1 188 ? 39.799 -19.061 -6.473 1.00 33.34 188 ALA A CA 1
ATOM 1471 C C . ALA A 1 188 ? 38.323 -19.057 -5.999 1.00 33.34 188 ALA A C 1
ATOM 1473 O O . ALA A 1 188 ? 37.998 -19.277 -4.838 1.00 33.34 188 ALA A O 1
ATOM 1474 N N . GLN A 1 189 ? 37.421 -18.885 -6.980 1.00 39.16 189 GLN A N 1
ATOM 1475 C CA . GLN A 1 189 ? 35.996 -19.245 -6.912 1.00 39.16 189 GLN A CA 1
ATOM 1476 C C . GLN A 1 189 ? 35.816 -20.771 -6.793 1.00 39.16 189 GLN A C 1
ATOM 1478 O O . GLN A 1 189 ? 36.649 -21.522 -7.307 1.00 39.16 189 GLN A O 1
ATOM 1483 N N . PRO A 1 190 ? 34.660 -21.233 -6.277 1.00 39.47 190 PRO A N 1
ATOM 1484 C CA . PRO A 1 190 ? 33.744 -21.899 -7.205 1.00 39.47 190 PRO A CA 1
ATOM 1485 C C . PRO A 1 190 ? 32.243 -21.611 -7.000 1.00 39.47 190 PRO A C 1
ATOM 1487 O O . PRO A 1 190 ? 31.775 -21.081 -5.999 1.00 39.47 190 PRO A O 1
ATOM 1490 N N . ARG A 1 191 ? 31.526 -21.991 -8.060 1.00 34.75 191 ARG A N 1
ATOM 1491 C CA . ARG A 1 191 ? 30.087 -21.975 -8.337 1.00 34.75 191 ARG A CA 1
ATOM 1492 C C . ARG A 1 191 ? 29.230 -22.896 -7.438 1.00 34.75 191 ARG A C 1
ATOM 1494 O O . ARG A 1 191 ? 29.673 -23.972 -7.065 1.00 34.75 191 ARG A O 1
ATOM 1501 N N . MET A 1 192 ? 27.939 -22.528 -7.393 1.00 32.19 192 MET A N 1
ATOM 1502 C CA . MET A 1 192 ? 26.701 -23.343 -7.330 1.00 32.19 192 MET A CA 1
ATOM 1503 C C . MET A 1 192 ? 26.037 -23.716 -5.984 1.00 32.19 192 MET A C 1
ATOM 1505 O O . MET A 1 192 ? 26.548 -24.502 -5.206 1.00 32.19 192 MET A O 1
ATOM 1509 N N . SER A 1 193 ? 24.778 -23.250 -5.896 1.00 38.91 193 SER A N 1
ATOM 1510 C CA . SER A 1 193 ? 23.528 -23.988 -5.615 1.00 38.91 193 SER A CA 1
ATOM 1511 C C . SER A 1 193 ? 23.336 -24.686 -4.265 1.00 38.91 193 SER A C 1
ATOM 1513 O O . SER A 1 193 ? 23.859 -25.769 -4.038 1.00 38.91 193 SER A O 1
ATOM 1515 N N . SER A 1 194 ? 22.394 -24.155 -3.475 1.00 37.06 194 SER A N 1
ATOM 1516 C CA . SER A 1 194 ? 21.421 -24.973 -2.736 1.00 37.06 194 SER A CA 1
ATOM 1517 C C . SER A 1 194 ? 20.307 -24.106 -2.144 1.00 37.06 194 SER A C 1
ATOM 1519 O O . SER A 1 194 ? 20.570 -23.145 -1.426 1.00 37.06 194 SER A O 1
ATOM 1521 N N . ALA A 1 195 ? 19.061 -24.465 -2.454 1.00 33.56 195 ALA A N 1
ATOM 1522 C CA . ALA A 1 195 ? 17.861 -23.952 -1.807 1.00 33.56 195 ALA A CA 1
ATOM 1523 C C . ALA A 1 195 ? 17.749 -24.512 -0.380 1.00 33.56 195 ALA A C 1
ATOM 1525 O O . ALA A 1 195 ? 17.962 -25.709 -0.177 1.00 33.56 195 ALA A O 1
ATOM 1526 N N . GLN A 1 196 ? 17.348 -23.686 0.588 1.00 35.66 196 GLN A N 1
ATOM 1527 C CA . GLN A 1 196 ? 16.921 -24.156 1.906 1.00 35.66 196 GLN A CA 1
ATOM 1528 C C . GLN A 1 196 ? 15.518 -23.636 2.223 1.00 35.66 196 GLN A C 1
ATOM 1530 O O . GLN A 1 196 ? 15.263 -22.436 2.246 1.00 35.66 196 GLN A O 1
ATOM 1535 N N . ARG A 1 197 ? 14.605 -24.589 2.439 1.00 29.11 197 ARG A N 1
ATOM 1536 C CA . ARG A 1 197 ? 13.308 -24.387 3.089 1.00 29.11 197 ARG A CA 1
ATOM 1537 C C . ARG A 1 197 ? 13.549 -24.276 4.592 1.00 29.11 197 ARG A C 1
ATOM 1539 O O . ARG A 1 197 ? 14.257 -25.121 5.136 1.00 29.11 197 ARG A O 1
ATOM 1546 N N . ILE A 1 198 ? 12.916 -23.312 5.247 1.00 43.91 198 ILE A N 1
ATOM 1547 C CA . ILE A 1 198 ? 12.752 -23.318 6.702 1.00 43.91 198 ILE A CA 1
ATOM 1548 C C . ILE A 1 198 ? 11.246 -23.401 6.961 1.00 43.91 198 ILE A C 1
ATOM 1550 O O . ILE A 1 198 ? 10.485 -22.611 6.400 1.00 43.91 198 ILE A O 1
ATOM 1554 N N . CYS A 1 199 ? 10.854 -24.449 7.691 1.00 47.94 199 CYS A N 1
ATOM 1555 C CA . CYS A 1 199 ? 9.498 -24.713 8.172 1.00 47.94 199 CYS A CA 1
ATOM 1556 C C . CYS A 1 199 ? 9.143 -23.812 9.355 1.00 47.94 199 CYS A C 1
ATOM 1558 O O . CYS A 1 199 ? 10.076 -23.474 10.119 1.00 47.94 199 CYS A O 1
#

pLDDT: mean 74.12, std 19.91, range [29.11, 97.75]

Secondary structure (DSSP, 8-state):
-HHHHHHTTTTS-EEEEEEEETT---HHHHHHIIIIIIISGGGEEEEEEEEESTT--HHHHHHHHHHHTS--TT--EEEEEEE-TT-GGGS---B--SS-GGGG--TT--EEEEESBEE-TT-GGGGG-SEEEEETT-EESS-HHHHHHHHHT-TT--EEE--GGGG-S------------------------------

Organism: NCBI:txid84607

Foldseek 3Di:
DVVVVVVPPDAAADADADEAAAPDPPPVLVCCCVPPLNVPQQRHQHEAYHADDDPPPPVSVVSSLVSQLAARQNHAEYHEHYDPPDDVVVLLQQDDRPHAGNVLHHQRHAYDEYESHEHELPRNCQLNYQEYHYDYNYEYPDALVSNVVSNVPNPRHPYDHDYPNHNPGDPPPPCPDDDDDDDDDDDDDDDDDDDDDDD